Protein AF-T2JHR6-F1 (afdb_monomer_lite)

Organism: NCBI:txid1284629

Secondary structure (DSSP, 8-state):
--S-SSS---EEEEE-SSSTT-EEEEETTEEEEEE--TTS-S-----SPP-SSB--STT--PBP-S--------SSPPPHHHHHHHHHHSSPPPEEEEETT--EE--PPPP--SS-PPPEEEEEE--SSEEEE-TTSPBP-TT-EE-HHHHHT-EEEEPTT--EEEEEEEEEEE-SSS-EEEEEEEEEEEP--PPPP-SSPPPP----S---------PPPPP-

Radius of gyration: 29.97 Å; chains: 1; bounding box: 83×47×108 Å

InterPro domains:
  IPR013320 Concanavalin A-like lectin/glucanase domain superfamily [SSF49899] (3-97)

Sequence (224 aa):
MSIADGQWHQVTVTVDRDSHVGGKFYVDGVHAYTFNPTGRQGSLSNNKSLTLGRRSDNGSTGYFNGSLDEVMLFDRILLPHEVDDIYNFGTPNPTLILDEDTTIALGIAAPIDPEGDTLTITVDSLPDKGDIYLSDGSQVAPGQSLSVSQLTELEFIPYPNENGEGGSFKYTVTDQQGESDSQTINLYITPVNDAPILVNPIADQSASLDEFLPLPLKRIPLKI

pLDDT: mean 87.52, std 10.24, range [46.38, 97.69]

Structure (mmCIF, N/CA/C/O backbone):
data_AF-T2JHR6-F1
#
_entry.id   AF-T2JHR6-F1
#
loop_
_atom_site.group_PDB
_atom_site.id
_atom_site.type_symbol
_atom_site.label_atom_id
_atom_site.label_alt_id
_atom_site.label_comp_id
_atom_site.label_asym_id
_atom_site.label_entity_id
_atom_site.label_seq_id
_atom_site.pdbx_PDB_ins_code
_atom_site.Cartn_x
_atom_site.Cartn_y
_atom_site.Cartn_z
_atom_site.occupancy
_atom_site.B_iso_or_equiv
_atom_site.auth_seq_id
_atom_site.auth_comp_id
_atom_site.auth_asym_id
_atom_site.auth_atom_id
_atom_site.pdbx_PDB_model_num
ATOM 1 N N . MET A 1 1 ? 13.072 13.137 -19.037 1.00 69.06 1 MET A N 1
ATOM 2 C CA . MET A 1 1 ? 13.651 13.727 -17.815 1.00 69.06 1 MET A CA 1
ATOM 3 C C . MET A 1 1 ? 15.111 13.313 -17.744 1.00 69.06 1 MET A C 1
ATOM 5 O O . MET A 1 1 ? 15.401 12.188 -18.133 1.00 69.06 1 MET A O 1
ATOM 9 N N . SER A 1 2 ? 16.020 14.213 -17.369 1.00 85.94 2 SER A N 1
ATOM 10 C CA . SER A 1 2 ? 17.429 13.871 -17.128 1.00 85.94 2 SER A CA 1
ATOM 11 C C . SER A 1 2 ? 17.619 13.736 -15.624 1.00 85.94 2 SER A C 1
ATOM 13 O O . SER A 1 2 ? 17.154 14.613 -14.916 1.00 85.94 2 SER A O 1
ATOM 15 N N . ILE A 1 3 ? 18.285 12.673 -15.173 1.00 90.50 3 ILE A N 1
ATOM 16 C CA . ILE A 1 3 ? 18.660 12.464 -13.758 1.00 90.50 3 ILE A CA 1
ATOM 17 C C . ILE A 1 3 ? 20.135 12.809 -13.490 1.00 90.50 3 ILE A C 1
ATOM 19 O O . ILE A 1 3 ? 20.654 12.611 -12.400 1.00 90.50 3 ILE A O 1
ATOM 23 N N . ALA A 1 4 ? 20.855 13.250 -14.525 1.00 92.12 4 ALA A N 1
ATOM 24 C CA . ALA A 1 4 ? 22.265 13.625 -14.465 1.00 92.12 4 ALA A CA 1
ATOM 25 C C . ALA A 1 4 ? 22.409 15.152 -14.519 1.00 92.12 4 ALA A C 1
ATOM 27 O O . ALA A 1 4 ? 23.120 15.694 -15.365 1.00 92.12 4 ALA A O 1
ATOM 28 N N . ASP A 1 5 ? 21.663 15.849 -13.669 1.00 94.94 5 ASP A N 1
ATOM 29 C CA . ASP A 1 5 ? 21.621 17.313 -13.586 1.00 94.94 5 ASP A CA 1
ATOM 30 C C . ASP A 1 5 ? 22.339 17.869 -12.339 1.00 94.94 5 ASP A C 1
ATOM 32 O O . ASP A 1 5 ? 22.411 19.082 -12.140 1.00 94.94 5 ASP A O 1
ATOM 36 N N . GLY A 1 6 ? 22.929 16.982 -11.532 1.00 93.69 6 GLY A N 1
ATOM 37 C CA . GLY A 1 6 ? 23.652 17.328 -10.312 1.00 93.69 6 GLY A CA 1
ATOM 38 C C . GLY A 1 6 ? 22.770 17.437 -9.068 1.00 93.69 6 GLY A C 1
ATOM 39 O O . GLY A 1 6 ? 23.292 17.819 -8.022 1.00 93.69 6 GLY A O 1
ATOM 40 N N . GLN A 1 7 ? 21.474 17.120 -9.158 1.00 95.06 7 GLN A N 1
ATOM 41 C CA . GLN A 1 7 ? 20.594 16.956 -8.002 1.00 95.06 7 GLN A CA 1
ATOM 42 C C . GLN A 1 7 ? 20.507 15.486 -7.567 1.00 95.06 7 GLN A C 1
ATOM 44 O O . GLN A 1 7 ? 20.873 14.569 -8.306 1.00 95.06 7 GLN A O 1
ATOM 49 N N . TRP A 1 8 ? 20.053 15.267 -6.332 1.00 94.69 8 TRP A N 1
ATOM 50 C CA . TRP A 1 8 ? 19.691 13.933 -5.860 1.00 94.69 8 TRP A CA 1
ATOM 51 C C . TRP A 1 8 ? 18.364 13.509 -6.483 1.00 94.69 8 TRP A C 1
ATOM 53 O O . TRP A 1 8 ? 17.420 14.293 -6.508 1.00 94.69 8 TRP A O 1
ATOM 63 N N . HIS A 1 9 ? 18.306 12.257 -6.927 1.00 95.19 9 HIS A N 1
ATOM 64 C CA . HIS A 1 9 ? 17.091 11.627 -7.425 1.00 95.19 9 HIS A CA 1
ATOM 65 C C . HIS A 1 9 ? 16.916 10.257 -6.787 1.00 95.19 9 HIS A C 1
ATOM 67 O O . HIS A 1 9 ? 17.892 9.516 -6.629 1.00 95.19 9 HIS A O 1
ATOM 73 N N . GLN A 1 10 ? 15.670 9.896 -6.499 1.00 95.69 10 GLN A N 1
ATOM 74 C CA . GLN A 1 10 ? 15.316 8.517 -6.181 1.00 95.69 10 GLN A CA 1
ATOM 75 C C . GLN A 1 10 ? 14.984 7.790 -7.480 1.00 95.69 10 GLN A C 1
ATOM 77 O O . GLN A 1 10 ? 14.255 8.308 -8.326 1.00 95.69 10 GLN A O 1
ATOM 82 N N . VAL A 1 11 ? 15.537 6.591 -7.659 1.00 95.94 11 VAL A N 1
ATOM 83 C CA . VAL A 1 11 ? 15.243 5.748 -8.819 1.00 95.94 11 VAL A CA 1
ATOM 84 C C . VAL A 1 11 ? 14.821 4.378 -8.333 1.00 95.94 11 VAL A C 1
ATOM 86 O O . VAL A 1 11 ? 15.613 3.662 -7.721 1.00 95.94 11 VAL A O 1
ATOM 89 N N . THR A 1 12 ? 13.599 3.989 -8.682 1.00 96.75 12 THR A N 1
ATOM 90 C CA . THR A 1 12 ? 13.068 2.659 -8.378 1.00 96.75 12 THR A CA 1
ATOM 91 C C . THR A 1 12 ? 12.774 1.897 -9.660 1.00 96.75 12 THR A C 1
ATOM 93 O O . THR A 1 12 ? 12.244 2.448 -10.627 1.00 96.75 12 THR A O 1
ATOM 96 N N . VAL A 1 13 ? 13.116 0.608 -9.675 1.00 96.75 13 VAL A N 1
ATOM 97 C CA . VAL A 1 13 ? 12.802 -0.301 -10.781 1.00 96.75 13 VAL A CA 1
ATOM 98 C C . VAL A 1 13 ? 12.061 -1.507 -10.234 1.00 96.75 13 VAL A C 1
ATOM 100 O O . VAL A 1 13 ? 12.591 -2.222 -9.387 1.00 96.75 13 VAL A O 1
ATOM 103 N N . THR A 1 14 ? 10.861 -1.759 -10.749 1.00 95.75 14 THR A N 1
ATOM 104 C CA . THR A 1 14 ? 10.091 -2.965 -10.429 1.00 95.75 14 THR A CA 1
ATOM 105 C C . THR A 1 14 ? 10.027 -3.880 -11.644 1.00 95.75 14 THR A C 1
ATOM 107 O O . THR A 1 14 ? 10.040 -3.419 -12.790 1.00 95.75 14 THR A O 1
ATOM 110 N N . VAL A 1 15 ? 10.049 -5.194 -11.402 1.00 94.38 15 VAL A N 1
ATOM 111 C CA . VAL A 1 15 ? 10.094 -6.199 -12.469 1.00 94.38 15 VAL A CA 1
ATOM 112 C C . VAL A 1 15 ? 9.197 -7.387 -12.130 1.00 94.38 15 VAL A C 1
ATOM 114 O O . VAL A 1 15 ? 9.572 -8.256 -11.349 1.00 94.38 15 VAL A O 1
ATOM 117 N N . ASP A 1 16 ? 8.056 -7.458 -12.805 1.00 92.44 16 ASP A N 1
ATOM 118 C CA . ASP A 1 16 ? 7.230 -8.656 -12.958 1.00 92.44 16 ASP A CA 1
ATOM 119 C C . ASP A 1 16 ? 7.562 -9.333 -14.297 1.00 92.44 16 ASP A C 1
ATOM 121 O O . ASP A 1 16 ? 7.362 -8.748 -15.359 1.00 92.44 16 ASP A O 1
ATOM 125 N N . ARG A 1 17 ? 8.092 -10.560 -14.273 1.00 91.62 17 ARG A N 1
ATOM 126 C CA . ARG A 1 17 ? 8.553 -11.255 -15.492 1.00 91.62 17 ARG A CA 1
ATOM 127 C C . ARG A 1 17 ? 7.491 -12.112 -16.169 1.00 91.62 17 ARG A C 1
ATOM 129 O O . ARG A 1 17 ? 7.763 -12.622 -17.258 1.00 91.62 17 ARG A O 1
ATOM 136 N N . ASP A 1 18 ? 6.309 -12.205 -15.574 1.00 90.25 18 ASP A N 1
ATOM 137 C CA . ASP A 1 18 ? 5.161 -12.910 -16.141 1.00 90.25 18 ASP A CA 1
ATOM 138 C C . ASP A 1 18 ? 4.252 -11.953 -16.937 1.00 90.25 18 ASP A C 1
ATOM 140 O O . ASP A 1 18 ? 3.432 -12.384 -17.751 1.00 90.25 18 ASP A O 1
ATOM 144 N N . SER A 1 19 ? 4.469 -10.639 -16.799 1.00 91.88 19 SER A N 1
ATOM 145 C CA . SER A 1 19 ? 3.717 -9.587 -17.484 1.00 91.88 19 SER A CA 1
ATOM 146 C C . SER A 1 19 ? 4.525 -8.861 -18.566 1.00 91.88 19 SER A C 1
ATOM 148 O O . SER A 1 19 ? 5.641 -8.392 -18.343 1.00 91.88 19 SER A O 1
ATOM 150 N N . HIS A 1 20 ? 3.917 -8.656 -19.742 1.00 95.44 20 HIS A N 1
ATOM 151 C CA . HIS A 1 20 ? 4.506 -7.883 -20.853 1.00 95.44 20 HIS A CA 1
ATOM 152 C C . HIS A 1 20 ? 4.676 -6.387 -20.544 1.00 95.44 20 HIS A C 1
ATOM 154 O O . HIS A 1 20 ? 5.371 -5.681 -21.273 1.00 95.44 20 HIS A O 1
ATOM 160 N N . VAL A 1 21 ? 4.045 -5.909 -19.472 1.00 94.56 21 VAL A N 1
ATOM 161 C CA . VAL A 1 21 ? 4.143 -4.536 -18.952 1.00 94.56 21 VAL A CA 1
ATOM 162 C C . VAL A 1 21 ? 4.710 -4.518 -17.528 1.00 94.56 21 VAL A C 1
ATOM 164 O O . VAL A 1 21 ? 4.540 -3.548 -16.792 1.00 94.56 21 VAL A O 1
ATOM 167 N N . GLY A 1 22 ? 5.356 -5.611 -17.121 1.00 92.94 22 GLY A N 1
ATOM 168 C CA . GLY A 1 22 ? 5.800 -5.821 -15.750 1.00 92.94 22 GLY A CA 1
ATOM 169 C C . GLY A 1 22 ? 7.081 -5.087 -15.361 1.00 92.94 22 GLY A C 1
ATOM 170 O O . GLY A 1 22 ? 7.420 -5.048 -14.184 1.00 92.94 22 GLY A O 1
ATOM 171 N N . GLY A 1 23 ? 7.806 -4.502 -16.315 1.00 96.00 23 GLY A N 1
ATOM 172 C CA . GLY A 1 23 ? 8.980 -3.684 -16.033 1.00 96.00 23 GLY A CA 1
ATOM 173 C C . GLY A 1 23 ? 8.594 -2.218 -15.884 1.00 96.00 23 GLY A C 1
ATOM 174 O O . GLY A 1 23 ? 8.084 -1.640 -16.841 1.00 96.00 23 GLY A O 1
ATOM 175 N N . LYS A 1 24 ? 8.862 -1.592 -14.736 1.00 97.12 24 LYS A N 1
ATOM 176 C CA . LYS A 1 24 ? 8.550 -0.172 -14.502 1.00 97.12 24 LYS A CA 1
ATOM 177 C C . LYS A 1 24 ? 9.742 0.580 -13.924 1.00 97.12 24 LYS A C 1
ATOM 179 O O . LYS A 1 24 ? 10.431 0.067 -13.049 1.00 97.12 24 LYS A O 1
ATOM 184 N N . PHE A 1 25 ? 9.962 1.797 -14.413 1.00 96.88 25 PHE A N 1
ATOM 185 C CA . PHE A 1 25 ? 10.904 2.769 -13.864 1.00 96.88 25 PHE A CA 1
ATOM 186 C C . PHE A 1 25 ? 10.141 3.905 -13.206 1.00 96.88 25 PHE A C 1
ATOM 188 O O . PHE A 1 25 ? 9.239 4.479 -13.819 1.00 96.88 25 PHE A O 1
ATOM 195 N N . TYR A 1 26 ? 10.577 4.275 -12.015 1.00 97.19 26 TYR A N 1
ATOM 196 C CA . TYR A 1 26 ? 10.100 5.434 -11.287 1.00 97.19 26 TYR A CA 1
ATOM 197 C C . TYR A 1 26 ? 11.276 6.371 -11.024 1.00 97.19 26 TYR A C 1
ATOM 199 O O . TYR A 1 26 ? 12.390 5.907 -10.769 1.00 97.19 26 TYR A O 1
ATOM 207 N N . VAL A 1 27 ? 11.026 7.672 -11.126 1.00 96.75 27 VAL A N 1
ATOM 208 C CA . VAL A 1 27 ? 11.980 8.732 -10.791 1.00 96.75 27 VAL A CA 1
ATOM 209 C C . VAL A 1 27 ? 11.268 9.684 -9.848 1.00 96.75 27 VAL A C 1
ATOM 211 O O . VAL A 1 27 ? 10.191 10.168 -10.190 1.00 96.75 27 VAL A O 1
ATOM 214 N N . ASP A 1 28 ? 11.858 9.917 -8.679 1.00 95.69 28 ASP A N 1
ATOM 215 C CA . ASP A 1 28 ? 11.315 10.795 -7.637 1.00 95.69 28 ASP A CA 1
ATOM 216 C C . ASP A 1 28 ? 9.864 10.430 -7.272 1.00 95.69 28 ASP A C 1
ATOM 218 O O . ASP A 1 28 ? 8.961 11.259 -7.327 1.00 95.69 28 ASP A O 1
ATOM 222 N N . GLY A 1 29 ? 9.620 9.136 -7.023 1.00 92.75 29 GLY A N 1
ATOM 223 C CA . GLY A 1 29 ? 8.287 8.590 -6.719 1.00 92.75 29 GLY A CA 1
ATOM 224 C C . GLY A 1 29 ? 7.366 8.410 -7.937 1.00 92.75 29 GLY A C 1
ATOM 225 O O . GLY A 1 29 ? 6.428 7.616 -7.906 1.00 92.75 29 GLY A O 1
ATOM 226 N N . VAL A 1 30 ? 7.645 9.068 -9.067 1.00 93.50 30 VAL A N 1
ATOM 227 C CA . VAL A 1 30 ? 6.731 9.118 -10.220 1.00 93.50 30 VAL A CA 1
ATOM 228 C C . VAL A 1 30 ? 7.063 8.058 -11.267 1.00 93.50 30 VAL A C 1
ATOM 230 O O . VAL A 1 30 ? 8.206 7.930 -11.706 1.00 93.50 30 VAL A O 1
ATOM 233 N N . HIS A 1 31 ? 6.049 7.333 -11.754 1.00 95.56 31 HIS A N 1
ATOM 234 C CA . HIS A 1 31 ? 6.205 6.381 -12.860 1.00 95.56 31 HIS A CA 1
ATOM 235 C C . HIS A 1 31 ? 6.657 7.099 -14.143 1.00 95.56 31 HIS A C 1
ATOM 237 O O . HIS A 1 31 ? 5.909 7.865 -14.750 1.00 95.56 31 HIS A O 1
ATOM 243 N N . ALA A 1 32 ? 7.880 6.807 -14.582 1.00 96.00 32 ALA A N 1
ATOM 244 C CA . ALA A 1 32 ? 8.515 7.436 -15.732 1.00 96.00 32 ALA A CA 1
ATOM 245 C C . ALA A 1 32 ? 8.425 6.593 -17.014 1.00 96.00 32 ALA A C 1
ATOM 247 O O . ALA A 1 32 ? 8.336 7.150 -18.110 1.00 96.00 32 ALA A O 1
ATOM 248 N N . TYR A 1 33 ? 8.500 5.260 -16.908 1.00 96.44 33 TYR A N 1
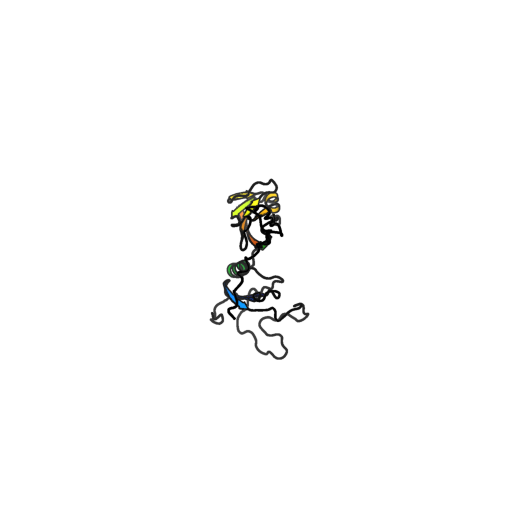ATOM 249 C CA . TYR A 1 33 ? 8.558 4.386 -18.084 1.00 96.44 33 TYR A CA 1
ATOM 250 C C . TYR A 1 33 ? 8.166 2.930 -17.798 1.00 96.44 33 TYR A C 1
ATOM 252 O O . TYR A 1 33 ? 8.515 2.385 -16.754 1.00 96.44 33 TYR A O 1
ATOM 260 N N . THR A 1 34 ? 7.533 2.273 -18.777 1.00 97.19 34 THR A N 1
ATOM 261 C CA . THR A 1 34 ? 7.206 0.836 -18.763 1.00 97.19 34 THR A CA 1
ATOM 262 C C . THR A 1 34 ? 7.977 0.090 -19.855 1.00 97.19 34 THR A C 1
ATOM 264 O O . THR A 1 34 ? 8.089 0.569 -20.983 1.00 97.19 34 THR A O 1
ATOM 267 N N . PHE A 1 35 ? 8.475 -1.107 -19.552 1.00 96.25 35 PHE A N 1
ATOM 268 C CA . PHE A 1 35 ? 9.140 -1.999 -20.501 1.00 96.25 35 PHE A CA 1
ATOM 269 C C . PHE A 1 35 ? 8.653 -3.444 -20.366 1.00 96.25 35 PHE A C 1
ATOM 271 O O . PHE A 1 35 ? 8.055 -3.820 -19.362 1.00 96.25 35 PHE A O 1
ATOM 278 N N . ASN A 1 36 ? 8.942 -4.256 -21.387 1.00 96.19 36 ASN A N 1
ATOM 279 C CA . ASN A 1 36 ? 8.620 -5.678 -21.403 1.00 96.19 36 ASN A CA 1
ATOM 280 C C . ASN A 1 36 ? 9.808 -6.526 -20.894 1.00 96.19 36 ASN A C 1
ATOM 282 O O . ASN A 1 36 ? 10.817 -6.632 -21.601 1.00 96.19 36 ASN A O 1
ATOM 286 N N . PRO A 1 37 ? 9.710 -7.155 -19.708 1.00 94.38 37 PRO A N 1
ATOM 287 C CA . PRO A 1 37 ? 10.756 -8.013 -19.160 1.00 94.38 37 PRO A CA 1
ATOM 288 C C . PRO A 1 37 ? 10.609 -9.504 -19.521 1.00 94.38 37 PRO A C 1
ATOM 290 O O . PRO A 1 37 ? 11.516 -10.281 -19.211 1.00 94.38 37 PRO A O 1
ATOM 293 N N . THR A 1 38 ? 9.524 -9.931 -20.186 1.00 94.00 38 THR A N 1
ATOM 294 C CA . THR A 1 38 ? 9.197 -11.362 -20.386 1.00 94.00 38 THR A CA 1
ATOM 295 C C . THR A 1 38 ? 10.217 -12.114 -21.243 1.00 94.00 38 THR A C 1
ATOM 297 O O . THR A 1 38 ? 10.306 -13.337 -21.179 1.00 94.00 38 THR A O 1
ATOM 300 N N . GLY A 1 39 ? 11.068 -11.402 -21.991 1.00 91.38 39 GLY A N 1
ATOM 301 C CA . GLY A 1 39 ? 12.178 -11.993 -22.745 1.00 91.38 39 GLY A CA 1
ATOM 302 C C . GLY A 1 39 ? 13.292 -12.612 -21.884 1.00 91.38 39 GLY A C 1
ATOM 303 O O . GLY A 1 39 ? 14.220 -13.201 -22.436 1.00 91.38 39 GLY A O 1
ATOM 304 N N . ARG A 1 40 ? 13.250 -12.474 -20.549 1.00 82.12 40 ARG A N 1
ATOM 305 C CA . ARG A 1 40 ? 14.256 -13.015 -19.616 1.00 82.12 40 ARG A CA 1
ATOM 306 C C . ARG A 1 40 ? 13.613 -13.809 -18.473 1.00 82.12 40 ARG A C 1
ATOM 308 O O . ARG A 1 40 ? 13.447 -13.293 -17.374 1.00 82.12 40 ARG A O 1
ATOM 315 N N . GLN A 1 41 ? 13.310 -15.081 -18.699 1.00 77.88 41 GLN A N 1
ATOM 316 C CA . GLN A 1 41 ? 12.681 -15.964 -17.702 1.00 77.88 41 GLN A CA 1
ATOM 317 C C . GLN A 1 41 ? 13.709 -16.745 -16.849 1.00 77.88 41 GLN A C 1
ATOM 319 O O . GLN A 1 41 ? 14.897 -16.767 -17.167 1.00 77.88 41 GLN A O 1
ATOM 324 N N . GLY A 1 42 ? 13.266 -17.390 -15.760 1.00 81.00 42 GLY A N 1
ATOM 325 C CA . GLY A 1 42 ? 14.093 -18.268 -14.900 1.00 81.00 42 GLY A CA 1
ATOM 326 C C . GLY A 1 42 ? 14.560 -17.630 -13.584 1.00 81.00 42 GLY A C 1
ATOM 327 O O . GLY A 1 42 ? 14.306 -16.461 -13.349 1.00 81.00 42 GLY A O 1
ATOM 328 N N . SER A 1 43 ? 15.225 -18.357 -12.683 1.00 82.06 43 SER A N 1
ATOM 329 C CA . SER A 1 43 ? 15.632 -17.797 -11.376 1.00 82.06 43 SER A CA 1
ATOM 330 C C . SER A 1 43 ? 16.691 -16.686 -11.501 1.00 82.06 43 SER A C 1
ATOM 332 O O . SER A 1 43 ? 17.587 -16.771 -12.338 1.00 82.06 43 SER A O 1
ATOM 334 N N . LEU A 1 44 ? 16.601 -15.653 -10.654 1.00 81.19 44 LEU A N 1
ATOM 335 C CA . LEU A 1 44 ? 17.634 -14.611 -10.514 1.00 81.19 44 LEU A CA 1
ATOM 336 C C . LEU A 1 44 ? 18.736 -15.003 -9.513 1.00 81.19 44 LEU A C 1
ATOM 338 O O . LEU A 1 44 ? 19.748 -14.305 -9.394 1.00 81.19 44 LEU A O 1
ATOM 342 N N . SER A 1 45 ? 18.563 -16.126 -8.807 1.00 86.69 45 SER A N 1
ATOM 343 C CA . SER A 1 45 ? 19.536 -16.631 -7.844 1.00 86.69 45 SER A CA 1
ATOM 344 C C . SER A 1 45 ? 20.870 -16.912 -8.523 1.00 86.69 45 SER A C 1
ATOM 346 O O . SER A 1 45 ? 20.969 -17.670 -9.487 1.00 86.69 45 SER A O 1
ATOM 348 N N . ASN A 1 46 ? 21.921 -16.310 -7.988 1.00 85.94 46 ASN A N 1
ATOM 349 C CA . ASN A 1 46 ? 23.288 -16.541 -8.411 1.00 85.94 46 ASN A CA 1
ATOM 350 C C . ASN A 1 46 ? 24.215 -16.345 -7.207 1.00 85.94 46 ASN A C 1
ATOM 352 O O . ASN A 1 46 ? 23.843 -15.724 -6.218 1.00 85.94 46 ASN A O 1
ATOM 356 N N . ASN A 1 47 ? 25.422 -16.894 -7.286 1.00 89.00 47 ASN A N 1
ATOM 357 C CA . ASN A 1 47 ? 26.415 -16.825 -6.213 1.00 89.00 47 ASN A CA 1
ATOM 358 C C . ASN A 1 47 ? 27.478 -15.739 -6.449 1.00 89.00 47 ASN A C 1
ATOM 360 O O . ASN A 1 47 ? 28.571 -15.815 -5.885 1.00 89.00 47 ASN A O 1
ATOM 364 N N . LYS A 1 48 ? 27.216 -14.770 -7.335 1.00 86.94 48 LYS A N 1
ATOM 365 C CA . LYS A 1 48 ? 28.145 -13.667 -7.593 1.00 86.94 48 LYS A CA 1
ATOM 366 C C . LYS A 1 48 ? 27.977 -12.593 -6.526 1.00 86.94 48 LYS A C 1
ATOM 368 O O . LYS A 1 48 ? 26.887 -12.378 -6.010 1.00 86.94 48 LYS A O 1
ATOM 373 N N . SER A 1 49 ? 29.067 -11.896 -6.217 1.00 87.12 49 SER A N 1
ATOM 374 C CA . SER A 1 49 ? 29.015 -10.730 -5.337 1.00 87.12 49 SER A CA 1
ATOM 375 C C . SER A 1 49 ? 28.167 -9.623 -5.964 1.00 87.12 49 SER A C 1
ATOM 377 O O . SER A 1 49 ? 28.336 -9.307 -7.146 1.00 87.12 49 SER A O 1
ATOM 379 N N . LEU A 1 50 ? 27.308 -9.000 -5.158 1.00 86.31 50 LEU A N 1
ATOM 380 C CA . LEU A 1 50 ? 26.646 -7.753 -5.524 1.00 86.31 50 LEU A CA 1
ATOM 381 C C . LEU A 1 50 ? 27.698 -6.642 -5.622 1.00 86.31 50 LEU A C 1
ATOM 383 O O . LEU A 1 50 ? 28.503 -6.452 -4.711 1.00 86.31 50 LEU A O 1
ATOM 387 N N . THR A 1 51 ? 27.705 -5.915 -6.735 1.00 88.31 51 THR A N 1
ATOM 388 C CA . THR A 1 51 ? 28.585 -4.762 -6.939 1.00 88.31 51 THR A CA 1
ATOM 389 C C . THR A 1 51 ? 27.744 -3.528 -7.207 1.00 88.31 51 THR A C 1
ATOM 391 O O . THR A 1 51 ? 26.980 -3.512 -8.169 1.00 88.31 51 THR A O 1
ATOM 394 N N . LEU A 1 52 ? 27.923 -2.492 -6.390 1.00 90.00 52 LEU A N 1
ATOM 395 C CA . LEU A 1 52 ? 27.309 -1.181 -6.584 1.00 90.00 52 LEU A CA 1
ATOM 396 C C . LEU A 1 52 ? 28.307 -0.238 -7.259 1.00 90.00 52 LEU A C 1
ATOM 398 O O . LEU A 1 52 ? 29.517 -0.359 -7.069 1.00 90.00 52 LEU A O 1
ATOM 402 N N . GLY A 1 53 ? 27.806 0.671 -8.094 1.00 89.19 53 GLY A N 1
ATOM 403 C CA . GLY A 1 53 ? 28.637 1.672 -8.766 1.00 89.19 53 GLY A CA 1
ATOM 404 C C . GLY A 1 53 ? 29.619 1.121 -9.810 1.00 89.19 53 GLY A C 1
ATOM 405 O O . GLY A 1 53 ? 30.509 1.841 -10.253 1.00 89.19 53 GLY A O 1
ATOM 406 N N . ARG A 1 54 ? 29.487 -0.142 -10.226 1.00 86.69 54 ARG A N 1
ATOM 407 C CA . ARG A 1 54 ? 30.213 -0.710 -11.371 1.00 86.69 54 ARG A CA 1
ATOM 408 C C . ARG A 1 54 ? 29.448 -1.879 -11.975 1.00 86.69 54 ARG A C 1
ATOM 410 O O . ARG A 1 54 ? 28.681 -2.554 -11.290 1.00 86.69 54 ARG A O 1
ATOM 417 N N . ARG A 1 55 ? 29.724 -2.170 -13.243 1.00 82.06 55 ARG A N 1
ATOM 418 C CA . ARG A 1 55 ? 29.231 -3.379 -13.909 1.00 82.06 55 ARG A CA 1
ATOM 419 C C . ARG A 1 55 ? 30.133 -4.575 -13.570 1.00 82.06 55 ARG A C 1
ATOM 421 O O . ARG A 1 55 ? 31.343 -4.418 -13.440 1.00 82.06 55 ARG A O 1
ATOM 428 N N . SER A 1 56 ? 29.535 -5.753 -13.392 1.00 77.50 56 SER A N 1
ATOM 429 C CA . SER A 1 56 ? 30.213 -6.967 -12.893 1.00 77.50 56 SER A CA 1
ATOM 430 C C . SER A 1 56 ? 30.780 -7.872 -14.005 1.00 77.50 56 SER A C 1
ATOM 432 O O . SER A 1 56 ? 31.296 -8.954 -13.733 1.00 77.50 56 SER A O 1
ATOM 434 N N . ASP A 1 57 ? 30.672 -7.481 -15.279 1.00 76.50 57 ASP A N 1
ATOM 435 C CA . ASP A 1 57 ? 31.212 -8.259 -16.394 1.00 76.50 57 ASP A CA 1
ATOM 436 C C . ASP A 1 57 ? 32.717 -8.037 -16.594 1.00 76.50 57 ASP A C 1
ATOM 438 O O . ASP A 1 57 ? 33.242 -6.941 -16.409 1.00 76.50 57 ASP A O 1
ATOM 442 N N . ASN A 1 58 ? 33.403 -9.103 -17.025 1.00 65.06 58 ASN A N 1
ATOM 443 C CA . ASN A 1 58 ? 34.868 -9.238 -17.107 1.00 65.06 58 ASN A CA 1
ATOM 444 C C . ASN A 1 58 ? 35.592 -8.270 -18.079 1.00 65.06 58 ASN A C 1
ATOM 446 O O . ASN A 1 58 ? 36.743 -8.511 -18.432 1.00 65.06 58 ASN A O 1
ATOM 450 N N . GLY A 1 59 ? 34.957 -7.184 -18.520 1.00 67.94 59 GLY A N 1
ATOM 451 C CA . GLY A 1 59 ? 35.550 -6.174 -19.400 1.00 67.94 59 GLY A CA 1
ATOM 452 C C . GLY A 1 59 ? 35.132 -4.732 -19.106 1.00 67.94 59 GLY A C 1
ATOM 453 O O . GLY A 1 59 ? 35.588 -3.831 -19.807 1.00 67.94 59 GLY A O 1
ATOM 454 N N . SER A 1 60 ? 34.286 -4.482 -18.100 1.00 70.19 60 SER A N 1
ATOM 455 C CA . SER A 1 60 ? 33.838 -3.122 -17.788 1.00 70.19 60 SER A CA 1
ATOM 456 C C . SER A 1 60 ? 34.803 -2.423 -16.831 1.00 70.19 60 SER A C 1
ATOM 458 O O . SER A 1 60 ? 34.928 -2.798 -15.668 1.00 70.19 60 SER A O 1
ATOM 460 N N . THR A 1 61 ? 35.464 -1.370 -17.311 1.00 71.62 61 THR A N 1
ATOM 461 C CA . THR A 1 61 ? 36.342 -0.496 -16.506 1.00 71.62 61 THR A CA 1
ATOM 462 C C . THR A 1 61 ? 35.632 0.753 -15.979 1.00 71.62 61 THR A C 1
ATOM 464 O O . THR A 1 61 ? 36.213 1.507 -15.201 1.00 71.62 61 THR A O 1
ATOM 467 N N . GLY A 1 62 ? 34.388 0.990 -16.405 1.00 79.69 62 GLY A N 1
ATOM 468 C CA . GLY A 1 62 ? 33.608 2.157 -16.009 1.00 79.69 62 GLY A CA 1
ATOM 469 C C . GLY A 1 62 ? 33.051 2.027 -14.594 1.00 79.69 62 GLY A C 1
ATOM 470 O O . GLY A 1 62 ? 32.361 1.053 -14.282 1.00 79.69 62 GLY A O 1
ATOM 471 N N . TYR A 1 63 ? 33.322 3.039 -13.773 1.00 87.62 63 TYR A N 1
ATOM 472 C CA . TYR A 1 63 ? 32.651 3.259 -12.496 1.00 87.62 63 TYR A CA 1
ATOM 473 C C . TYR A 1 63 ? 31.496 4.240 -12.686 1.00 87.62 63 TYR A C 1
ATOM 475 O O . TYR A 1 63 ? 31.543 5.116 -13.553 1.00 87.62 63 TYR A O 1
ATOM 483 N N . PHE A 1 64 ? 30.461 4.090 -11.868 1.00 90.12 64 PHE A N 1
ATOM 484 C CA . PHE A 1 64 ? 29.418 5.089 -11.726 1.00 90.12 64 PHE A CA 1
ATOM 485 C C . PHE A 1 64 ? 30.050 6.387 -11.229 1.00 90.12 64 PHE A C 1
ATOM 487 O O . PHE A 1 64 ? 30.768 6.397 -10.230 1.00 90.12 64 PHE A O 1
ATOM 494 N N . ASN A 1 65 ? 29.804 7.467 -11.962 1.00 90.31 65 ASN A N 1
ATOM 495 C CA . ASN A 1 65 ? 30.299 8.789 -11.625 1.00 90.31 65 ASN A CA 1
ATOM 496 C C . ASN A 1 65 ? 29.168 9.593 -10.980 1.00 90.31 65 ASN A C 1
ATOM 498 O O . ASN A 1 65 ? 28.436 10.298 -11.672 1.00 90.31 65 ASN A O 1
ATOM 502 N N . GLY A 1 66 ? 29.007 9.425 -9.670 1.00 91.44 66 GLY A N 1
ATOM 503 C CA . GLY A 1 66 ? 27.973 10.065 -8.865 1.00 91.44 66 GLY A CA 1
ATOM 504 C C . GLY A 1 66 ? 27.985 9.538 -7.431 1.00 91.44 66 GLY A C 1
ATOM 505 O O . GLY A 1 66 ? 28.809 8.689 -7.082 1.00 91.44 66 GLY A O 1
ATOM 506 N N . SER A 1 67 ? 27.058 10.033 -6.618 1.00 93.81 67 SER A N 1
ATOM 507 C CA . SER A 1 67 ? 26.832 9.557 -5.251 1.00 93.81 67 SER A CA 1
ATOM 5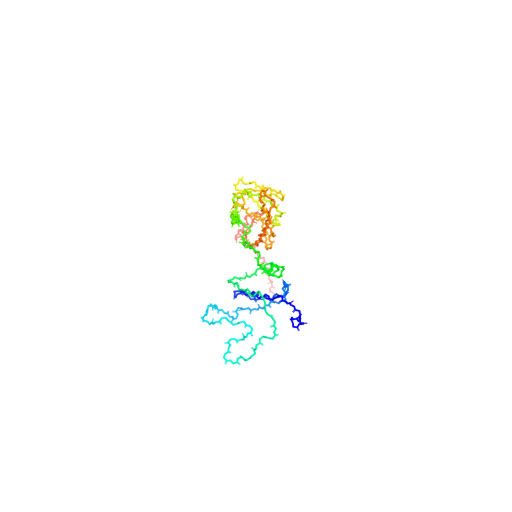08 C C . SER A 1 67 ? 25.666 8.568 -5.222 1.00 93.81 67 SER A C 1
ATOM 510 O O . SER A 1 67 ? 24.744 8.675 -6.028 1.00 93.81 67 SER A O 1
ATOM 512 N N . LEU A 1 68 ? 25.720 7.597 -4.314 1.00 93.31 68 LEU A N 1
ATOM 513 C CA . LEU A 1 68 ? 24.636 6.656 -4.031 1.00 93.31 68 LEU A CA 1
ATOM 514 C C . LEU A 1 68 ? 24.373 6.688 -2.531 1.00 93.31 68 LEU A C 1
ATOM 516 O O . LEU A 1 68 ? 25.331 6.738 -1.759 1.00 93.31 68 LEU A O 1
ATOM 520 N N . ASP A 1 69 ? 23.106 6.624 -2.151 1.00 93.50 69 ASP A N 1
ATOM 521 C CA . ASP A 1 69 ? 22.671 6.483 -0.766 1.00 93.50 69 ASP A CA 1
ATOM 522 C C . ASP A 1 69 ? 21.392 5.632 -0.712 1.00 93.50 69 ASP A C 1
ATOM 524 O O . ASP A 1 69 ? 20.749 5.444 -1.748 1.00 93.50 69 ASP A O 1
ATOM 528 N N . GLU A 1 70 ? 21.076 5.083 0.463 1.00 92.69 70 GLU A N 1
ATOM 529 C CA . GLU A 1 70 ? 19.849 4.321 0.764 1.00 92.69 70 GLU A CA 1
ATOM 530 C C . GLU A 1 70 ? 19.485 3.238 -0.271 1.00 92.69 70 GLU A C 1
ATOM 532 O O . GLU A 1 70 ? 18.383 3.163 -0.820 1.00 92.69 70 GLU A O 1
ATOM 537 N N . VAL A 1 71 ? 20.447 2.358 -0.567 1.00 92.38 71 VAL A N 1
ATOM 538 C CA . VAL A 1 71 ? 20.252 1.273 -1.538 1.00 92.38 71 VAL A CA 1
ATOM 539 C C . VAL A 1 71 ? 19.423 0.141 -0.932 1.00 92.38 71 VAL A C 1
ATOM 541 O O . VAL A 1 71 ? 19.906 -0.612 -0.086 1.00 92.38 71 VAL A O 1
ATOM 544 N N . MET A 1 72 ? 18.207 -0.037 -1.449 1.00 92.44 72 MET A N 1
ATOM 545 C CA . MET A 1 72 ? 17.268 -1.086 -1.039 1.00 92.44 72 MET A CA 1
ATOM 546 C C . MET A 1 72 ? 17.061 -2.134 -2.139 1.00 92.44 72 MET A C 1
ATOM 548 O O . MET A 1 72 ? 17.044 -1.818 -3.330 1.00 92.44 72 MET A O 1
ATOM 552 N N . LEU A 1 73 ? 16.883 -3.396 -1.739 1.00 91.06 73 LEU A N 1
ATOM 553 C CA . LEU A 1 73 ? 16.508 -4.505 -2.618 1.00 91.06 73 LEU A CA 1
ATOM 554 C C . LEU A 1 73 ? 15.314 -5.250 -2.017 1.00 91.06 73 LEU A C 1
ATOM 556 O O . LEU A 1 73 ? 15.322 -5.579 -0.833 1.00 91.06 73 LEU A O 1
ATOM 560 N N . PHE A 1 74 ? 14.343 -5.576 -2.865 1.00 90.75 74 PHE A N 1
ATOM 561 C CA . PHE A 1 74 ? 13.135 -6.307 -2.496 1.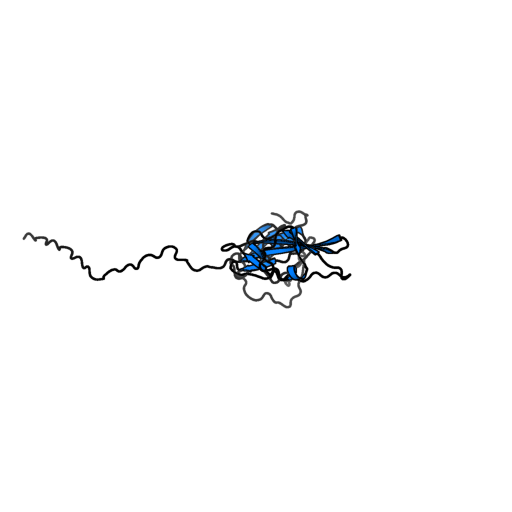00 90.75 74 PHE A CA 1
ATOM 562 C C . PHE A 1 74 ? 13.032 -7.590 -3.322 1.00 90.75 74 PHE A C 1
ATOM 564 O O . PHE A 1 74 ? 13.413 -7.621 -4.493 1.00 90.75 74 PHE A O 1
ATOM 571 N N . ASP A 1 75 ? 12.515 -8.653 -2.713 1.00 89.31 75 ASP A N 1
ATOM 572 C CA . ASP A 1 75 ? 12.231 -9.939 -3.360 1.00 89.31 75 ASP A CA 1
ATOM 573 C C . ASP A 1 75 ? 10.801 -10.020 -3.926 1.00 89.31 75 ASP A C 1
ATOM 575 O O . ASP A 1 75 ? 10.366 -11.071 -4.398 1.00 89.31 75 ASP A O 1
ATOM 579 N N . ARG A 1 76 ? 10.096 -8.887 -3.936 1.00 88.62 76 ARG A N 1
ATOM 580 C CA . ARG A 1 76 ? 8.746 -8.711 -4.470 1.00 88.62 76 ARG A CA 1
ATOM 581 C C . ARG A 1 76 ? 8.651 -7.464 -5.342 1.00 88.62 76 ARG A C 1
ATOM 583 O O . ARG A 1 76 ? 9.517 -6.591 -5.321 1.00 88.62 76 ARG A O 1
ATOM 590 N N . ILE A 1 77 ? 7.563 -7.380 -6.096 1.00 88.88 77 ILE A N 1
ATOM 591 C CA . ILE A 1 77 ? 7.200 -6.179 -6.847 1.00 88.88 77 ILE A CA 1
ATOM 592 C C . ILE A 1 77 ? 6.710 -5.133 -5.839 1.00 88.88 77 ILE A C 1
ATOM 594 O O . ILE A 1 77 ? 5.826 -5.426 -5.034 1.00 88.88 77 ILE A O 1
ATOM 598 N N . LEU A 1 78 ? 7.294 -3.935 -5.878 1.00 90.69 78 LEU A N 1
ATOM 599 C CA . LEU A 1 78 ? 6.768 -2.791 -5.136 1.00 90.69 78 LEU A CA 1
ATOM 600 C C . LEU A 1 78 ? 5.537 -2.229 -5.844 1.00 90.69 78 LEU A C 1
ATOM 602 O O . LEU A 1 78 ? 5.512 -2.110 -7.077 1.00 90.69 78 LEU A O 1
ATOM 606 N N . LEU A 1 79 ? 4.537 -1.860 -5.057 1.00 87.56 79 LEU A N 1
ATOM 607 C CA . LEU A 1 79 ? 3.357 -1.147 -5.524 1.00 87.56 79 LEU A CA 1
ATOM 608 C C . LEU A 1 79 ? 3.684 0.345 -5.718 1.00 87.56 79 LEU A C 1
ATOM 610 O O . LEU A 1 79 ? 4.616 0.848 -5.090 1.00 87.56 79 LEU A O 1
ATOM 614 N N . PRO A 1 80 ? 2.964 1.073 -6.595 1.00 86.62 80 PRO A N 1
ATOM 615 C CA . PRO A 1 80 ? 3.259 2.479 -6.880 1.00 86.62 80 PRO A CA 1
ATOM 616 C C . PRO A 1 80 ? 3.346 3.372 -5.636 1.00 86.62 80 PRO A C 1
ATOM 618 O O . PRO A 1 80 ? 4.264 4.181 -5.554 1.00 86.62 80 PRO A O 1
ATOM 621 N N . HIS A 1 81 ? 2.457 3.191 -4.657 1.00 79.25 81 HIS A N 1
ATOM 622 C CA . HIS A 1 81 ? 2.482 3.966 -3.415 1.00 79.25 81 HIS A CA 1
ATOM 623 C C . HIS A 1 81 ? 3.685 3.628 -2.527 1.00 79.25 81 HIS A C 1
ATOM 625 O O . HIS A 1 81 ? 4.232 4.515 -1.892 1.00 79.25 81 HIS A O 1
ATOM 631 N N . GLU A 1 82 ? 4.178 2.386 -2.532 1.00 89.06 82 GLU A N 1
ATOM 632 C CA . GLU A 1 82 ? 5.393 2.028 -1.782 1.00 89.06 82 GLU A CA 1
ATOM 633 C C . GLU A 1 82 ? 6.633 2.704 -2.371 1.00 89.06 82 GLU A C 1
ATOM 635 O O . GLU A 1 82 ? 7.580 3.019 -1.655 1.00 89.06 82 GLU A O 1
ATOM 640 N N . VAL A 1 83 ? 6.634 2.944 -3.685 1.00 91.81 83 VAL A N 1
ATOM 641 C CA . VAL A 1 83 ? 7.690 3.722 -4.339 1.00 91.81 83 VAL A CA 1
ATOM 642 C C . VAL A 1 83 ? 7.642 5.189 -3.910 1.00 91.81 83 VAL A C 1
ATOM 644 O O . VAL A 1 83 ? 8.702 5.794 -3.726 1.00 91.81 83 VAL A O 1
ATOM 647 N N . ASP A 1 84 ? 6.441 5.742 -3.744 1.00 87.75 84 ASP A N 1
ATOM 648 C CA . ASP A 1 84 ? 6.232 7.097 -3.229 1.00 87.75 84 ASP A CA 1
ATOM 649 C C . ASP A 1 84 ? 6.621 7.204 -1.744 1.00 87.75 84 ASP A C 1
ATOM 651 O O . ASP A 1 84 ? 7.347 8.119 -1.362 1.00 87.75 84 ASP A O 1
ATOM 655 N N . ASP A 1 85 ? 6.266 6.215 -0.919 1.00 85.88 85 ASP A N 1
ATOM 656 C CA . ASP A 1 85 ? 6.686 6.139 0.485 1.00 85.88 85 ASP A CA 1
ATOM 657 C C . ASP A 1 85 ? 8.213 6.112 0.620 1.00 85.88 85 ASP A C 1
ATOM 659 O O . ASP A 1 85 ? 8.792 6.883 1.383 1.00 85.88 85 ASP A O 1
ATOM 663 N N . ILE A 1 86 ? 8.894 5.273 -0.168 1.00 91.00 86 ILE A N 1
ATOM 664 C CA . ILE A 1 86 ? 10.362 5.214 -0.172 1.00 91.00 86 ILE A CA 1
ATOM 665 C C . ILE A 1 86 ? 10.958 6.563 -0.587 1.00 91.00 86 ILE A C 1
ATOM 667 O O . ILE A 1 86 ? 11.985 6.967 -0.045 1.00 91.00 86 ILE A O 1
ATOM 671 N N . TYR A 1 87 ? 10.345 7.263 -1.544 1.00 92.06 87 TYR A N 1
ATOM 672 C CA . TYR A 1 87 ? 10.806 8.586 -1.959 1.00 92.06 87 TYR A CA 1
ATOM 673 C C . TYR A 1 87 ? 10.643 9.637 -0.851 1.00 92.06 87 TYR A C 1
ATOM 675 O O . TYR A 1 87 ? 11.583 10.386 -0.584 1.00 92.06 87 TYR A O 1
ATOM 683 N N . ASN A 1 88 ? 9.484 9.677 -0.190 1.00 86.00 88 ASN A N 1
ATOM 684 C CA . ASN A 1 88 ? 9.152 10.710 0.794 1.00 86.00 88 ASN A CA 1
ATOM 685 C C . ASN A 1 88 ? 9.735 10.437 2.192 1.00 86.00 88 ASN A C 1
ATOM 687 O O . ASN A 1 88 ? 10.051 11.381 2.918 1.00 86.00 88 ASN A O 1
ATOM 691 N N . PHE A 1 89 ? 9.883 9.165 2.574 1.00 82.44 89 PHE A N 1
ATOM 692 C CA . PHE A 1 89 ? 10.217 8.745 3.942 1.00 82.44 89 PHE A CA 1
ATOM 693 C C . PHE A 1 89 ? 11.471 7.869 4.041 1.00 82.44 89 PHE A C 1
ATOM 695 O O . PHE A 1 89 ? 11.893 7.532 5.146 1.00 82.44 89 PHE A O 1
ATOM 702 N N . GLY A 1 90 ? 12.072 7.468 2.917 1.00 82.38 90 GLY A N 1
ATOM 703 C CA . GLY A 1 90 ? 13.277 6.631 2.899 1.00 82.38 90 GLY A CA 1
ATOM 704 C C . GLY A 1 90 ? 13.051 5.179 3.326 1.00 82.38 90 GLY A C 1
ATOM 705 O O . GLY A 1 90 ? 13.991 4.394 3.343 1.00 82.38 90 GLY A O 1
ATOM 706 N N . THR A 1 91 ? 11.821 4.788 3.654 1.00 77.12 91 THR A N 1
ATOM 707 C CA . THR A 1 91 ? 11.442 3.404 3.952 1.00 77.12 91 THR A CA 1
ATOM 708 C C . THR A 1 91 ? 10.025 3.147 3.442 1.00 77.12 91 THR A C 1
ATOM 710 O O . THR A 1 91 ? 9.210 4.070 3.433 1.00 77.12 91 THR A O 1
ATOM 713 N N . PRO A 1 92 ? 9.708 1.927 2.978 1.00 73.94 92 PRO A N 1
ATOM 714 C CA . PRO A 1 92 ? 8.337 1.595 2.622 1.00 73.94 92 PRO A CA 1
ATOM 715 C C . PRO A 1 92 ? 7.500 1.420 3.891 1.00 73.94 92 PRO A C 1
ATOM 717 O O . PRO A 1 92 ? 7.909 0.710 4.814 1.00 73.94 92 PRO A O 1
ATOM 720 N N . ASN A 1 93 ? 6.301 1.997 3.911 1.00 73.38 93 ASN A N 1
ATOM 721 C CA . ASN A 1 93 ? 5.316 1.646 4.926 1.00 73.38 93 ASN A CA 1
ATOM 722 C C . ASN A 1 93 ? 4.786 0.222 4.669 1.00 73.38 93 ASN A C 1
ATOM 724 O O . ASN A 1 93 ? 4.704 -0.217 3.513 1.00 73.38 93 ASN A O 1
ATOM 728 N N . PRO A 1 94 ? 4.423 -0.533 5.722 1.00 75.44 94 PRO A N 1
ATOM 729 C CA . PRO A 1 94 ? 3.846 -1.860 5.558 1.00 75.44 94 PRO A CA 1
ATOM 730 C C . PRO A 1 94 ? 2.573 -1.785 4.707 1.00 75.44 94 PRO A C 1
ATOM 732 O O . PRO A 1 94 ? 1.660 -1.013 4.998 1.00 75.44 94 PRO A O 1
ATOM 735 N N . THR A 1 95 ? 2.524 -2.605 3.655 1.00 81.06 95 THR A N 1
ATOM 736 C CA . THR A 1 95 ? 1.353 -2.733 2.785 1.00 81.06 95 THR A CA 1
ATOM 737 C C . THR A 1 95 ? 0.738 -4.115 2.914 1.00 81.06 95 THR A C 1
ATOM 739 O O . THR A 1 95 ? 1.435 -5.123 2.774 1.00 81.06 95 THR A O 1
ATOM 742 N N . LEU A 1 96 ? -0.575 -4.157 3.118 1.00 83.50 96 LEU A N 1
ATOM 743 C CA . LEU A 1 96 ? -1.368 -5.376 3.081 1.00 83.50 96 LEU A CA 1
ATOM 744 C C . LEU A 1 96 ? -2.057 -5.497 1.716 1.00 83.50 96 LEU A C 1
ATOM 746 O O . LEU A 1 96 ? -2.801 -4.604 1.310 1.00 83.50 96 LEU A O 1
ATOM 750 N N . ILE A 1 97 ? -1.788 -6.597 1.007 1.00 82.31 97 ILE A N 1
ATOM 751 C CA . ILE A 1 97 ? -2.466 -6.956 -0.247 1.00 82.31 97 ILE A CA 1
ATOM 752 C C . ILE A 1 97 ? -3.550 -7.972 0.085 1.00 82.31 97 ILE A C 1
ATOM 754 O O . ILE A 1 97 ? -3.271 -8.960 0.767 1.00 82.31 97 ILE A O 1
ATOM 758 N N . LEU A 1 98 ? -4.764 -7.726 -0.386 1.00 88.62 98 LEU A N 1
ATOM 759 C CA . LEU A 1 98 ? -5.940 -8.493 0.003 1.00 88.62 98 LEU A CA 1
ATOM 760 C C . LEU A 1 98 ? -6.968 -8.558 -1.128 1.00 88.62 98 LEU A C 1
ATOM 762 O O . LEU A 1 98 ? -7.078 -7.628 -1.921 1.00 88.62 98 LEU A O 1
ATOM 766 N N . ASP A 1 99 ? -7.734 -9.642 -1.166 1.00 90.44 99 ASP A N 1
ATOM 767 C CA . ASP A 1 99 ? -8.789 -9.850 -2.157 1.00 90.44 99 ASP A CA 1
ATOM 768 C C . ASP A 1 99 ? -10.056 -9.076 -1.780 1.00 90.44 99 ASP A C 1
ATOM 770 O O . ASP A 1 99 ? -10.446 -9.054 -0.612 1.00 90.44 99 ASP A O 1
ATOM 774 N N . GLU A 1 100 ? -10.723 -8.474 -2.767 1.00 92.06 100 GLU A N 1
ATOM 775 C CA . GLU A 1 100 ? -11.899 -7.620 -2.536 1.00 92.06 100 GLU A CA 1
ATOM 776 C C . GLU A 1 100 ? -13.079 -8.310 -1.826 1.00 92.06 100 GLU A C 1
ATOM 778 O O . GLU A 1 100 ? -13.820 -7.664 -1.094 1.00 92.06 100 GLU A O 1
ATOM 783 N N . ASP A 1 101 ? -13.223 -9.628 -1.975 1.00 87.00 101 ASP A N 1
ATOM 784 C CA . ASP A 1 101 ? -14.339 -10.399 -1.407 1.00 87.00 101 ASP A CA 1
ATOM 785 C C . ASP A 1 101 ? -13.984 -11.094 -0.088 1.00 87.00 101 ASP A C 1
ATOM 787 O O . ASP A 1 101 ? -14.669 -12.025 0.350 1.00 87.00 101 ASP A O 1
ATOM 791 N N . THR A 1 102 ? -12.872 -10.705 0.538 1.00 89.31 102 THR A N 1
ATOM 792 C CA . THR A 1 102 ? -12.343 -11.404 1.710 1.00 89.31 102 THR A CA 1
ATOM 793 C C . THR A 1 102 ? -12.099 -10.455 2.873 1.00 89.31 102 THR A C 1
ATOM 795 O O . THR A 1 102 ? -11.382 -9.464 2.765 1.00 89.31 102 THR A O 1
ATOM 798 N N . THR A 1 103 ? -12.647 -10.810 4.035 1.00 92.88 103 THR A N 1
ATOM 799 C CA . THR A 1 103 ? -12.261 -10.207 5.314 1.00 92.88 103 THR A CA 1
ATOM 800 C C . THR A 1 103 ? -10.847 -10.640 5.682 1.00 92.88 103 THR A C 1
ATOM 802 O O . THR A 1 103 ? -10.537 -11.835 5.668 1.00 92.88 103 THR A O 1
ATOM 805 N N . ILE A 1 104 ? -9.994 -9.685 6.049 1.00 90.75 104 ILE A N 1
ATOM 806 C CA . ILE A 1 104 ? -8.596 -9.948 6.396 1.00 90.75 104 ILE A CA 1
ATOM 807 C C . ILE A 1 104 ? -8.221 -9.311 7.732 1.00 90.75 104 ILE A C 1
ATOM 809 O O . ILE A 1 104 ? -8.541 -8.156 7.998 1.00 90.75 104 ILE A O 1
ATOM 813 N N . ALA A 1 105 ? -7.498 -10.050 8.571 1.00 92.00 105 ALA A N 1
ATOM 814 C CA . ALA A 1 105 ? -6.888 -9.480 9.766 1.00 92.00 105 ALA A CA 1
ATOM 815 C C . ALA A 1 105 ? -5.734 -8.548 9.370 1.00 92.00 105 ALA A C 1
ATOM 817 O O . ALA A 1 105 ? -4.879 -8.926 8.566 1.00 92.00 105 ALA A O 1
ATOM 818 N N . LEU A 1 106 ? -5.661 -7.361 9.976 1.00 89.38 106 LEU A N 1
ATOM 819 C CA . LEU A 1 106 ? -4.585 -6.404 9.692 1.00 89.38 106 LEU A CA 1
ATOM 820 C C . LEU A 1 106 ? -3.203 -6.902 10.146 1.00 89.38 106 LEU A C 1
ATOM 822 O O . LEU A 1 106 ? -2.185 -6.412 9.664 1.00 89.38 106 LEU A O 1
ATOM 826 N N . GLY A 1 107 ? -3.153 -7.876 11.063 1.00 87.06 107 GLY A N 1
ATOM 827 C CA . GLY A 1 107 ? -1.907 -8.527 11.483 1.00 87.06 107 GLY A CA 1
ATOM 828 C C . GLY A 1 107 ? -0.941 -7.600 12.226 1.00 87.06 107 GLY A C 1
ATOM 829 O O . GLY A 1 107 ? 0.273 -7.798 12.167 1.00 87.06 107 GLY A O 1
ATOM 830 N N . ILE A 1 108 ? -1.469 -6.578 12.901 1.00 89.62 108 ILE A N 1
ATOM 831 C CA . ILE A 1 108 ? -0.679 -5.572 13.613 1.00 89.62 108 ILE A CA 1
ATOM 832 C C . ILE A 1 108 ? -0.008 -6.224 14.824 1.00 89.62 108 ILE A C 1
ATOM 834 O O . ILE A 1 108 ? -0.665 -6.889 15.625 1.00 89.62 108 ILE A O 1
ATOM 838 N N . ALA A 1 109 ? 1.305 -6.040 14.964 1.00 88.25 109 ALA A N 1
ATOM 839 C CA . ALA A 1 109 ? 2.029 -6.519 16.133 1.00 88.25 109 ALA A CA 1
ATOM 840 C C . ALA A 1 109 ? 1.672 -5.667 17.359 1.00 88.25 109 ALA A C 1
ATOM 842 O O . ALA A 1 109 ? 1.534 -4.449 17.254 1.00 88.25 109 ALA A O 1
ATOM 843 N N . ALA A 1 110 ? 1.556 -6.296 18.531 1.00 90.12 110 ALA A N 1
ATOM 844 C CA . ALA A 1 110 ? 1.335 -5.556 19.769 1.00 90.12 110 ALA A CA 1
ATOM 845 C C . ALA A 1 110 ? 2.499 -4.570 20.002 1.00 90.12 110 ALA A C 1
ATOM 847 O O . ALA A 1 110 ? 3.653 -5.017 20.025 1.00 90.12 110 ALA A O 1
ATOM 848 N N . PRO A 1 111 ? 2.235 -3.261 20.182 1.00 90.50 111 PRO A N 1
ATOM 849 C CA . PRO A 1 111 ? 3.279 -2.320 20.553 1.00 90.50 111 PRO A CA 1
ATOM 850 C C . PRO A 1 111 ? 3.855 -2.691 21.924 1.00 90.50 111 PRO A C 1
ATOM 852 O O . PRO A 1 111 ? 3.150 -3.210 22.795 1.00 90.50 111 PRO A O 1
ATOM 855 N N . ILE A 1 112 ? 5.150 -2.438 22.094 1.00 88.12 112 ILE A N 1
ATOM 856 C CA . ILE A 1 112 ? 5.877 -2.686 23.338 1.00 88.12 112 ILE A CA 1
ATOM 857 C C . ILE A 1 112 ? 6.305 -1.361 23.951 1.00 88.12 112 ILE A C 1
ATOM 859 O O . ILE A 1 112 ? 6.748 -0.463 23.242 1.00 88.12 112 ILE A O 1
ATOM 863 N N . ASP A 1 113 ? 6.207 -1.285 25.269 1.00 88.50 113 ASP A N 1
ATOM 864 C CA . ASP A 1 113 ? 6.708 -0.174 26.063 1.00 88.50 113 ASP A CA 1
ATOM 865 C C . ASP A 1 113 ? 7.875 -0.681 26.932 1.00 88.50 113 ASP A C 1
ATOM 867 O O . ASP A 1 113 ? 7.689 -1.667 27.659 1.00 88.50 113 ASP A O 1
ATOM 871 N N . PRO A 1 114 ? 9.091 -0.110 26.829 1.00 86.75 114 PRO A N 1
ATOM 872 C CA . PRO A 1 114 ? 10.245 -0.556 27.616 1.00 86.75 114 PRO A CA 1
ATOM 873 C C . PRO A 1 114 ? 10.058 -0.405 29.132 1.00 86.75 114 PRO A C 1
ATOM 875 O O . PRO A 1 114 ? 10.626 -1.185 29.904 1.00 86.75 114 PRO A O 1
ATOM 878 N N . GLU A 1 115 ? 9.268 0.578 29.555 1.00 90.31 115 GLU A N 1
ATOM 879 C CA . GLU A 1 115 ? 8.970 0.913 30.945 1.00 90.31 115 GLU A CA 1
ATOM 880 C C . GLU A 1 115 ? 7.785 0.099 31.506 1.00 90.31 115 GLU A C 1
ATOM 882 O O . GLU A 1 115 ? 7.650 -0.052 32.725 1.00 90.31 115 GLU A O 1
ATOM 887 N N . GLY A 1 116 ? 6.991 -0.517 30.627 1.00 84.00 116 GLY A N 1
ATOM 888 C CA . GLY A 1 116 ? 5.826 -1.334 30.951 1.00 84.00 116 GLY A CA 1
ATOM 889 C C . GLY A 1 116 ? 4.557 -0.522 31.217 1.00 84.00 116 GLY A C 1
ATOM 890 O O . GLY A 1 116 ? 3.635 -1.036 31.860 1.00 84.00 116 GLY A O 1
ATOM 891 N N . ASP A 1 117 ? 4.507 0.725 30.753 1.00 89.50 117 ASP A N 1
ATOM 892 C CA . ASP A 1 117 ? 3.352 1.597 30.899 1.00 89.50 117 ASP A CA 1
ATOM 893 C C . ASP A 1 117 ? 2.166 1.141 30.036 1.00 89.50 117 ASP A C 1
ATOM 895 O O . ASP A 1 117 ? 2.278 0.400 29.056 1.00 89.50 117 ASP A O 1
ATOM 899 N N . THR A 1 118 ? 0.960 1.542 30.449 1.00 89.88 118 THR A N 1
ATOM 900 C CA . THR A 1 118 ? -0.246 1.216 29.676 1.00 89.88 118 THR A CA 1
ATOM 901 C C . THR A 1 118 ? -0.324 2.101 28.445 1.00 89.88 118 THR A C 1
ATOM 903 O O . THR A 1 118 ? -0.407 3.320 28.568 1.00 89.88 118 THR A O 1
ATOM 906 N N . LEU A 1 119 ? -0.394 1.467 27.279 1.00 94.50 119 LEU A N 1
ATOM 907 C CA . LEU A 1 119 ? -0.490 2.144 25.993 1.00 94.50 119 LEU A CA 1
ATOM 908 C C . LEU A 1 119 ? -1.947 2.389 25.592 1.00 94.50 119 LEU A C 1
ATOM 910 O O . LEU A 1 119 ? -2.791 1.491 25.671 1.00 94.50 119 LEU A O 1
ATOM 914 N N . THR A 1 120 ? -2.223 3.602 25.117 1.00 94.62 120 THR A N 1
ATOM 915 C CA . THR A 1 120 ? -3.496 3.986 24.496 1.00 94.62 120 THR A CA 1
ATOM 916 C C . THR A 1 120 ? -3.284 4.187 23.004 1.00 94.62 120 THR A C 1
ATOM 918 O O . THR A 1 120 ? -2.376 4.906 22.600 1.00 94.62 120 THR A O 1
ATOM 921 N N . ILE A 1 121 ? -4.124 3.566 22.178 1.00 96.81 121 ILE A N 1
ATOM 922 C CA . ILE A 1 121 ? -4.052 3.693 20.723 1.00 96.81 121 ILE A CA 1
ATOM 923 C C . ILE A 1 121 ? -5.154 4.647 20.282 1.00 96.81 121 ILE A C 1
ATOM 925 O O . ILE A 1 121 ? -6.305 4.446 20.652 1.00 96.81 121 ILE A O 1
ATOM 929 N N . THR A 1 122 ? -4.832 5.649 19.475 1.00 97.38 122 THR A N 1
ATOM 930 C CA . THR A 1 122 ? -5.803 6.550 18.848 1.00 97.38 122 THR A CA 1
ATOM 931 C C . THR A 1 122 ? -5.807 6.318 17.347 1.00 97.38 122 THR A C 1
ATOM 933 O O . THR A 1 122 ? -4.756 6.332 16.713 1.00 97.38 122 THR A O 1
ATOM 936 N N . VAL A 1 123 ? -6.987 6.093 16.773 1.00 97.56 123 VAL A N 1
ATOM 937 C CA . VAL A 1 123 ? -7.151 5.963 15.321 1.00 97.56 123 VAL A CA 1
ATOM 938 C C . VAL A 1 123 ? -7.100 7.346 14.685 1.00 97.56 123 VAL A C 1
ATOM 940 O O . VAL A 1 123 ? -7.936 8.192 14.988 1.00 97.56 123 VAL A O 1
ATOM 943 N N . ASP A 1 124 ? -6.155 7.576 13.781 1.00 96.88 124 ASP A N 1
ATOM 944 C CA . ASP A 1 124 ? -5.982 8.866 13.111 1.00 96.88 124 ASP A CA 1
ATOM 945 C C . ASP A 1 124 ? -6.787 8.930 11.809 1.00 96.88 124 ASP A C 1
ATOM 947 O O . ASP A 1 124 ? -7.487 9.910 11.548 1.00 96.88 124 ASP A O 1
ATOM 951 N N . SER A 1 125 ? -6.710 7.873 10.995 1.00 95.94 125 SER A N 1
ATOM 952 C CA . SER A 1 125 ? -7.441 7.762 9.731 1.00 95.94 125 SER A CA 1
ATOM 953 C C . SER A 1 125 ? -7.791 6.317 9.394 1.00 95.94 125 SER A C 1
ATOM 955 O O . SER A 1 125 ? -7.124 5.375 9.829 1.00 95.94 125 SER A O 1
ATOM 957 N N . LEU A 1 126 ? -8.850 6.164 8.602 1.00 96.44 126 LEU A N 1
ATOM 958 C CA . LEU A 1 126 ? -9.334 4.887 8.093 1.00 96.44 126 LEU A CA 1
ATOM 959 C C . LEU A 1 126 ? -9.108 4.783 6.576 1.00 96.44 126 LEU A C 1
ATOM 961 O O . LEU A 1 126 ? -8.918 5.816 5.929 1.00 96.44 126 LEU A O 1
ATOM 965 N N . PRO A 1 127 ? -9.161 3.563 6.018 1.00 95.38 127 PRO A N 1
ATOM 966 C CA . PRO A 1 127 ? -9.056 3.330 4.580 1.00 95.38 127 PRO A CA 1
ATOM 967 C C . PRO A 1 127 ? -10.251 3.909 3.804 1.00 95.38 127 PRO A C 1
ATOM 969 O O . PRO A 1 127 ? -11.331 4.105 4.358 1.00 95.38 127 PRO A O 1
ATOM 972 N N . ASP A 1 128 ? -10.074 4.139 2.503 1.00 94.56 128 ASP A N 1
ATOM 973 C CA . ASP A 1 128 ? -11.086 4.756 1.632 1.00 94.56 128 ASP A CA 1
ATOM 974 C C . ASP A 1 128 ? -12.073 3.735 1.044 1.00 94.56 128 ASP A C 1
ATOM 976 O O . ASP A 1 128 ? -13.216 4.076 0.731 1.00 94.56 128 ASP A O 1
ATOM 980 N N . LYS A 1 129 ? -11.629 2.485 0.852 1.00 94.69 129 LYS A N 1
ATOM 981 C CA . LYS A 1 129 ? -12.363 1.446 0.103 1.00 94.69 129 LYS A CA 1
ATOM 982 C C . LYS A 1 129 ? -12.784 0.245 0.945 1.00 94.69 129 LYS A C 1
ATOM 984 O O . LYS A 1 129 ? -12.883 -0.874 0.447 1.00 94.69 129 LYS A O 1
ATOM 989 N N . GLY A 1 130 ? -13.003 0.469 2.226 1.00 94.69 130 GLY A N 1
ATOM 990 C CA . GLY A 1 130 ? -13.503 -0.548 3.129 1.00 94.69 130 GLY A CA 1
ATOM 991 C C . GLY A 1 130 ? -13.549 -0.040 4.552 1.00 94.69 130 GLY A C 1
ATOM 992 O O . GLY A 1 130 ? -13.093 1.062 4.853 1.00 94.69 130 GLY A O 1
ATOM 993 N N . ASP A 1 131 ? -14.072 -0.887 5.421 1.00 96.81 131 ASP A N 1
ATOM 994 C CA . ASP A 1 131 ? -14.264 -0.590 6.828 1.00 96.81 131 ASP A CA 1
ATOM 995 C C . ASP A 1 131 ? -13.388 -1.488 7.698 1.00 96.81 131 ASP A C 1
ATOM 997 O O . ASP A 1 131 ? -13.079 -2.630 7.349 1.00 96.81 131 ASP A O 1
ATOM 1001 N N . ILE A 1 132 ? -12.985 -0.958 8.852 1.00 97.31 132 ILE A N 1
ATOM 1002 C CA . ILE A 1 132 ? -12.251 -1.707 9.871 1.00 97.31 132 ILE A CA 1
ATOM 1003 C C . ILE A 1 132 ? -13.202 -2.047 11.012 1.00 97.31 132 ILE A C 1
ATOM 1005 O O . ILE A 1 132 ? -13.933 -1.182 11.498 1.00 97.31 132 ILE A O 1
ATOM 1009 N N . TYR A 1 133 ? -13.155 -3.294 11.465 1.00 97.25 133 TYR A N 1
ATOM 1010 C CA . TYR A 1 133 ? -13.983 -3.827 12.534 1.00 97.25 133 TYR A CA 1
ATOM 1011 C C . TYR A 1 133 ? -13.128 -4.373 13.675 1.00 97.25 133 TYR A C 1
ATOM 1013 O O . TYR A 1 133 ? -12.023 -4.881 13.479 1.00 97.25 133 TYR A O 1
ATOM 1021 N N . LEU A 1 134 ? -13.666 -4.261 14.886 1.00 96.25 134 LEU A N 1
ATOM 102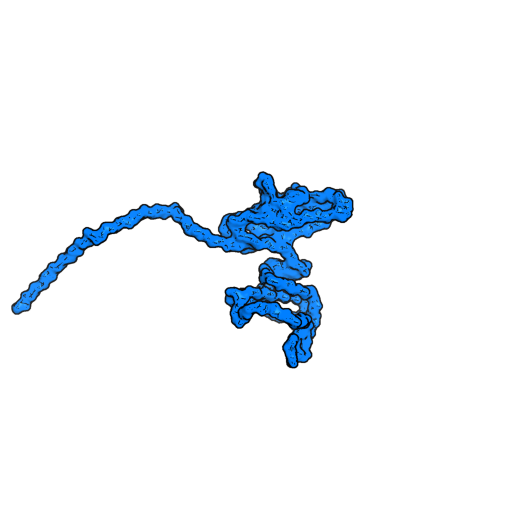2 C CA . LEU A 1 134 ? -13.193 -4.982 16.061 1.00 96.25 134 LEU A CA 1
ATOM 1023 C C . LEU A 1 134 ? -13.672 -6.438 16.015 1.00 96.25 134 LEU A C 1
ATOM 1025 O O . LEU A 1 134 ? -14.663 -6.757 15.360 1.00 96.25 134 LEU A O 1
ATOM 1029 N N . SER A 1 135 ? -13.040 -7.303 16.809 1.00 92.44 135 SER A N 1
ATOM 1030 C CA . SER A 1 135 ? -13.437 -8.712 16.964 1.00 92.44 135 SER A CA 1
ATOM 1031 C C . SER A 1 135 ? -14.862 -8.909 17.506 1.00 92.44 135 SER A C 1
ATOM 1033 O O . SER A 1 135 ? -15.449 -9.979 17.347 1.00 92.44 135 SER A O 1
ATOM 1035 N N . ASP A 1 136 ? -15.451 -7.878 18.118 1.00 91.81 136 ASP A N 1
ATOM 1036 C CA . ASP A 1 136 ? -16.850 -7.864 18.558 1.00 91.81 136 ASP A CA 1
ATOM 1037 C C . ASP A 1 136 ? -17.853 -7.467 17.453 1.00 91.81 136 ASP A C 1
ATOM 1039 O O . ASP A 1 136 ? -19.064 -7.471 17.690 1.00 91.81 136 ASP A O 1
ATOM 1043 N N . GLY A 1 137 ? -17.366 -7.157 16.246 1.00 92.75 137 GLY A N 1
ATOM 1044 C CA . GLY A 1 137 ? -18.156 -6.741 15.087 1.00 92.75 137 GLY A CA 1
ATOM 1045 C C . GLY A 1 137 ? -18.481 -5.246 15.036 1.00 92.75 137 GLY A C 1
ATOM 1046 O O . GLY A 1 137 ? -19.190 -4.809 14.128 1.00 92.75 137 GLY A O 1
ATOM 1047 N N . SER A 1 138 ? -17.990 -4.440 15.980 1.00 95.38 138 SER A N 1
ATOM 1048 C CA . SER A 1 138 ? -18.174 -2.987 15.956 1.00 95.38 138 SER A CA 1
ATOM 1049 C C . SER A 1 138 ? -17.231 -2.339 14.946 1.00 95.38 138 SER A C 1
ATOM 1051 O O . SER A 1 138 ? -16.031 -2.610 14.943 1.00 95.38 138 SER A O 1
ATOM 1053 N N . GLN A 1 139 ? -17.763 -1.442 14.117 1.00 96.75 139 GLN A N 1
ATOM 1054 C CA . GLN A 1 139 ? -16.966 -0.651 13.182 1.00 96.75 139 GLN A CA 1
ATOM 1055 C C . GLN A 1 139 ? -16.122 0.384 13.937 1.00 96.75 139 GLN A C 1
ATOM 1057 O O . GLN A 1 139 ? -16.610 1.052 14.854 1.00 96.75 139 GLN A O 1
ATOM 1062 N N . VAL A 1 140 ? -14.863 0.520 13.535 1.00 97.69 140 VAL A N 1
ATOM 1063 C CA . VAL A 1 140 ? -13.920 1.501 14.072 1.00 97.69 140 VAL A CA 1
ATOM 1064 C C . VAL A 1 140 ? -14.162 2.871 13.436 1.00 97.69 140 VAL A C 1
ATOM 1066 O O . VAL A 1 140 ? -14.484 2.961 12.254 1.00 97.69 140 VAL A O 1
ATOM 1069 N N . ALA A 1 141 ? -13.990 3.949 14.206 1.00 96.94 141 ALA A N 1
ATOM 1070 C CA . ALA A 1 141 ? -14.132 5.330 13.738 1.00 96.94 141 ALA A CA 1
ATOM 1071 C C . ALA A 1 141 ? -12.848 6.164 13.948 1.00 96.94 141 ALA A C 1
ATOM 1073 O O . ALA A 1 141 ? -12.088 5.896 14.883 1.00 96.94 141 ALA A O 1
ATOM 1074 N N . PRO A 1 142 ? -12.607 7.223 13.147 1.00 96.75 142 PRO A N 1
ATOM 1075 C CA . PRO A 1 142 ? -11.507 8.153 13.393 1.00 96.75 142 PRO A CA 1
ATOM 1076 C C . PRO A 1 142 ? -11.635 8.835 14.762 1.00 96.75 142 PRO A C 1
ATOM 1078 O O . PRO A 1 142 ? -12.727 9.218 15.185 1.00 96.75 142 PRO A O 1
ATOM 1081 N N . GLY A 1 143 ? -10.512 8.995 15.456 1.00 95.88 143 GLY A N 1
ATOM 1082 C CA . GLY A 1 143 ? -10.423 9.516 16.820 1.00 95.88 143 GLY A CA 1
ATOM 1083 C C . GLY A 1 143 ? -10.807 8.516 17.916 1.00 95.88 143 GLY A C 1
ATOM 1084 O O . GLY A 1 143 ? -10.778 8.874 19.093 1.00 95.88 143 GLY A O 1
ATOM 1085 N N . GLN A 1 144 ? -11.175 7.278 17.571 1.00 97.19 144 GLN A N 1
ATOM 1086 C CA . GLN A 1 144 ? -11.495 6.250 18.558 1.00 97.19 144 GLN A CA 1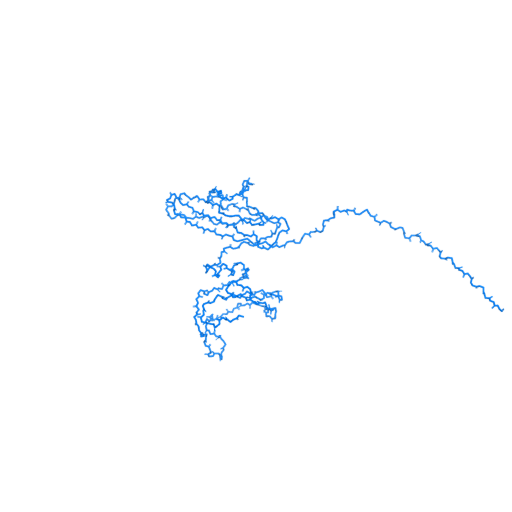
ATOM 1087 C C . GLN A 1 144 ? -10.241 5.798 19.310 1.00 97.19 144 GLN A C 1
ATOM 1089 O O . GLN A 1 144 ? -9.203 5.530 18.703 1.00 97.19 144 GLN A O 1
ATOM 1094 N N . SER A 1 145 ? -10.366 5.661 20.632 1.00 96.12 145 SER A N 1
ATOM 1095 C CA . SER A 1 145 ? -9.337 5.038 21.461 1.00 96.12 145 SER A CA 1
ATOM 1096 C C . SER A 1 145 ? -9.527 3.522 21.519 1.00 96.12 145 SER A C 1
ATOM 1098 O O . SER A 1 145 ? -10.621 3.043 21.826 1.00 96.12 145 SER A O 1
ATOM 1100 N N . LEU A 1 146 ? -8.458 2.778 21.255 1.00 96.00 146 LEU A N 1
ATOM 1101 C CA . LEU A 1 146 ? -8.397 1.321 21.290 1.00 96.00 146 LEU A CA 1
ATOM 1102 C C . LEU A 1 146 ? -7.374 0.857 22.336 1.00 96.00 146 LEU A C 1
ATOM 1104 O O . LEU A 1 146 ? -6.394 1.544 22.629 1.00 96.00 146 LEU A O 1
ATOM 1108 N N . SER A 1 147 ? -7.598 -0.333 22.889 1.00 94.44 147 SER A N 1
ATOM 1109 C CA . SER A 1 147 ? -6.585 -1.060 23.662 1.00 94.44 147 SER A CA 1
ATOM 1110 C C . SER A 1 147 ? -5.624 -1.822 22.745 1.00 94.44 147 SER A C 1
ATOM 1112 O O . SER A 1 147 ? -5.940 -2.098 21.587 1.00 94.44 147 SER A O 1
ATOM 1114 N N . VAL A 1 148 ? -4.474 -2.240 23.283 1.00 93.38 148 VAL A N 1
ATOM 1115 C CA . VAL A 1 148 ? -3.501 -3.076 22.556 1.00 93.38 148 VAL A CA 1
ATOM 1116 C C . VAL A 1 148 ? -4.148 -4.349 21.993 1.00 93.38 148 VAL A C 1
ATOM 1118 O O . VAL A 1 148 ? -3.931 -4.669 20.831 1.00 93.38 148 VAL A O 1
ATOM 1121 N N . SER A 1 149 ? -4.992 -5.035 22.774 1.00 93.00 149 SER A N 1
ATOM 1122 C CA . SER A 1 149 ? -5.687 -6.255 22.321 1.00 93.00 149 SER A CA 1
ATOM 1123 C C . SER A 1 149 ? -6.609 -5.978 21.135 1.00 93.00 149 SER A C 1
ATOM 1125 O O . SER A 1 149 ? -6.622 -6.728 20.166 1.00 93.00 149 SER A O 1
ATOM 1127 N N . GLN A 1 150 ? -7.353 -4.871 21.195 1.00 95.88 150 GLN A N 1
ATOM 1128 C CA . GLN A 1 150 ? -8.258 -4.474 20.119 1.00 95.88 150 GLN A CA 1
ATOM 1129 C C . GLN A 1 150 ? -7.499 -4.132 18.837 1.00 95.88 150 GLN A C 1
ATOM 1131 O O . GLN A 1 150 ? -7.938 -4.533 17.768 1.00 95.88 150 GLN A O 1
ATOM 1136 N N . LEU A 1 151 ? -6.352 -3.446 18.938 1.00 95.12 151 LEU A N 1
ATOM 1137 C CA . LEU A 1 151 ? -5.511 -3.120 17.782 1.00 95.12 151 LEU A CA 1
ATOM 1138 C C . LEU A 1 151 ? -5.020 -4.384 17.056 1.00 95.12 151 LEU A C 1
ATOM 1140 O O . LEU A 1 151 ? -5.041 -4.442 15.829 1.00 95.12 151 LEU A O 1
ATOM 1144 N N . THR A 1 152 ? -4.590 -5.403 17.805 1.00 93.69 152 THR A N 1
ATOM 1145 C CA . THR A 1 152 ? -4.048 -6.644 17.225 1.00 93.69 152 THR A CA 1
ATOM 1146 C C . THR A 1 152 ? -5.105 -7.538 16.575 1.00 93.69 152 THR A C 1
ATOM 1148 O O . THR A 1 152 ? -4.764 -8.424 15.796 1.00 93.69 152 THR A O 1
ATOM 1151 N N . GLU A 1 153 ? -6.381 -7.315 16.893 1.00 95.00 153 GLU A N 1
ATOM 1152 C CA . GLU A 1 153 ? -7.522 -8.109 16.422 1.00 95.00 153 GLU A CA 1
ATOM 1153 C C . GLU A 1 153 ? -8.337 -7.399 15.331 1.00 95.00 153 GLU A C 1
ATOM 1155 O O . GLU A 1 153 ? -9.407 -7.878 14.964 1.00 95.00 153 GLU A O 1
ATOM 1160 N N . LEU A 1 154 ? -7.866 -6.256 14.822 1.00 96.50 154 LEU A N 1
ATOM 1161 C CA . LEU A 1 154 ? -8.582 -5.512 13.790 1.00 96.50 154 LEU A CA 1
ATOM 1162 C C . LEU A 1 154 ? -8.698 -6.306 12.489 1.00 96.50 154 LEU A C 1
ATOM 1164 O O . LEU A 1 154 ? -7.709 -6.827 11.960 1.00 96.50 154 LEU A O 1
ATOM 1168 N N . GLU A 1 155 ? -9.907 -6.308 11.941 1.00 95.75 155 GLU A N 1
ATOM 1169 C CA . GLU A 1 155 ? -10.232 -6.899 10.649 1.00 95.75 155 GLU A CA 1
ATOM 1170 C C . GLU A 1 155 ? -10.631 -5.807 9.659 1.00 95.75 155 GLU A C 1
ATOM 1172 O O . GLU A 1 155 ? -11.366 -4.882 9.996 1.00 95.75 155 GLU A O 1
ATOM 1177 N N . PHE A 1 156 ? -10.151 -5.917 8.427 1.00 96.12 156 PHE A N 1
ATOM 1178 C CA . PHE A 1 156 ? -10.534 -5.063 7.314 1.00 96.12 156 PHE A CA 1
ATOM 1179 C C . PHE A 1 156 ? -11.496 -5.803 6.389 1.00 96.12 156 PHE A C 1
ATOM 1181 O O . PHE A 1 156 ? -11.262 -6.962 6.030 1.00 96.12 156 PHE A O 1
ATOM 1188 N N . ILE A 1 157 ? -12.565 -5.115 5.993 1.00 95.44 157 ILE A N 1
ATOM 1189 C CA . ILE A 1 157 ? -13.563 -5.600 5.042 1.00 95.44 157 ILE A CA 1
ATOM 1190 C C . ILE A 1 157 ? -13.641 -4.597 3.886 1.00 95.44 157 ILE A C 1
ATOM 1192 O O . ILE A 1 157 ? -14.122 -3.478 4.092 1.00 95.44 157 ILE A O 1
ATOM 1196 N N . PRO A 1 158 ? -13.184 -4.967 2.679 1.00 96.25 158 PRO A N 1
ATOM 1197 C CA . PRO A 1 158 ? -13.324 -4.127 1.495 1.00 96.25 158 PRO A CA 1
ATOM 1198 C C . PRO A 1 158 ? -14.790 -3.900 1.131 1.00 96.25 158 PRO A C 1
ATOM 1200 O O . PRO A 1 158 ? -15.651 -4.745 1.390 1.00 96.25 158 PRO A O 1
ATOM 1203 N N . TYR A 1 159 ? -15.085 -2.776 0.480 1.00 94.88 159 TYR A N 1
ATOM 1204 C CA . TYR A 1 159 ? -16.384 -2.621 -0.166 1.00 94.88 159 TYR A CA 1
ATOM 1205 C C . TYR A 1 159 ? -16.480 -3.542 -1.394 1.00 94.88 159 TYR A C 1
ATOM 1207 O O . TYR A 1 159 ? -15.499 -3.678 -2.124 1.00 94.88 159 TYR A O 1
ATOM 1215 N N . PRO A 1 160 ? -17.651 -4.146 -1.668 1.00 90.50 160 PRO A N 1
ATOM 1216 C CA . PRO A 1 160 ? -17.802 -5.039 -2.814 1.00 90.50 160 PRO A CA 1
ATOM 1217 C C . PRO A 1 160 ? -17.480 -4.346 -4.141 1.00 90.50 160 PRO A C 1
ATOM 1219 O O . PRO A 1 160 ? -17.954 -3.230 -4.370 1.00 90.50 160 PRO A O 1
ATOM 1222 N N . ASN A 1 161 ? -16.821 -5.051 -5.064 1.00 89.19 161 ASN A N 1
ATOM 1223 C CA . ASN A 1 161 ? -16.457 -4.570 -6.407 1.00 89.19 161 ASN A CA 1
ATOM 1224 C C . ASN A 1 161 ? -15.402 -3.440 -6.417 1.00 89.19 161 ASN A C 1
ATOM 1226 O O . ASN A 1 161 ? -15.174 -2.815 -7.461 1.00 89.19 161 ASN A O 1
ATOM 1230 N N . GLU A 1 162 ? -14.763 -3.147 -5.279 1.00 92.44 162 GLU A N 1
ATOM 1231 C CA . GLU A 1 162 ? -13.664 -2.188 -5.188 1.00 92.44 162 GLU A CA 1
ATOM 1232 C C . GLU A 1 162 ? -12.306 -2.857 -5.411 1.00 92.44 162 GLU A C 1
ATOM 1234 O O . GLU A 1 162 ? -12.023 -3.955 -4.953 1.00 92.44 162 GLU A O 1
ATOM 1239 N N . ASN A 1 163 ? -11.407 -2.157 -6.098 1.00 90.00 163 ASN A N 1
ATOM 1240 C CA . ASN A 1 163 ? -10.047 -2.633 -6.349 1.00 90.00 163 ASN A CA 1
ATOM 1241 C C . ASN A 1 163 ? -9.047 -1.472 -6.439 1.00 90.00 163 ASN A C 1
ATOM 1243 O O . ASN A 1 163 ? -9.424 -0.298 -6.552 1.00 90.00 163 ASN A O 1
ATOM 1247 N N . GLY A 1 164 ? -7.757 -1.806 -6.394 1.00 87.62 164 GLY A N 1
ATOM 1248 C CA . GLY A 1 164 ? -6.650 -0.856 -6.429 1.00 87.62 164 GLY A CA 1
ATOM 1249 C C . GLY A 1 164 ? -6.262 -0.345 -5.042 1.00 87.62 164 GLY A C 1
ATOM 1250 O O . GLY A 1 164 ? -6.331 -1.076 -4.059 1.00 87.62 164 GLY A O 1
ATOM 1251 N N . GLU A 1 165 ? -5.812 0.906 -4.964 1.00 87.81 165 GLU A N 1
ATOM 1252 C CA . GLU A 1 165 ? -5.411 1.529 -3.698 1.00 87.81 165 GLU A CA 1
ATOM 1253 C C . GLU A 1 165 ? -6.628 1.681 -2.778 1.00 87.81 165 GLU A C 1
ATOM 1255 O O . GLU A 1 165 ? -7.589 2.376 -3.111 1.00 87.81 165 GLU A O 1
ATOM 1260 N N . GLY A 1 166 ? -6.589 0.988 -1.637 1.00 88.88 166 GLY A N 1
ATOM 1261 C CA . GLY A 1 166 ? -7.669 0.949 -0.654 1.00 88.88 166 GLY A CA 1
ATOM 1262 C C . GLY A 1 166 ? -7.619 2.077 0.374 1.00 88.88 166 GLY A C 1
ATOM 1263 O O . GLY A 1 166 ? -8.502 2.151 1.224 1.00 88.88 166 GLY A O 1
ATOM 1264 N N . GLY A 1 167 ? -6.606 2.943 0.304 1.00 90.81 167 GLY A N 1
ATOM 1265 C CA . GLY A 1 167 ? -6.287 3.947 1.318 1.00 90.81 167 GLY A CA 1
ATOM 1266 C C . GLY A 1 167 ? -5.352 3.394 2.397 1.00 90.81 167 GLY A C 1
ATOM 1267 O O . GLY A 1 167 ? -4.685 2.372 2.205 1.00 90.81 167 GLY A O 1
ATOM 1268 N N . SER A 1 168 ? -5.291 4.076 3.539 1.00 91.44 168 SER A N 1
ATOM 1269 C CA . SER A 1 168 ? -4.411 3.694 4.642 1.00 91.44 168 SER A CA 1
ATOM 1270 C C . SER A 1 168 ? -5.101 3.767 5.999 1.00 91.44 168 SER A C 1
ATOM 1272 O O . SER A 1 168 ? -5.912 4.648 6.282 1.00 91.44 168 SER A O 1
ATOM 1274 N N . PHE A 1 169 ? -4.749 2.819 6.860 1.00 95.12 169 PHE A N 1
ATOM 1275 C CA . PHE A 1 169 ? -5.065 2.864 8.276 1.00 95.12 169 PHE A CA 1
ATOM 1276 C C . PHE A 1 169 ? -3.900 3.505 9.019 1.00 95.12 169 PHE A C 1
ATOM 1278 O O . PHE A 1 169 ? -2.777 2.999 8.970 1.00 95.12 169 PHE A O 1
ATOM 1285 N N . LYS A 1 170 ? -4.162 4.610 9.716 1.00 95.06 170 LYS A N 1
ATOM 1286 C CA . LYS A 1 170 ? -3.157 5.295 10.528 1.00 95.06 170 LYS A CA 1
ATOM 1287 C C . LYS A 1 170 ? -3.603 5.341 11.977 1.00 95.06 170 LYS A C 1
ATOM 1289 O O . LYS A 1 170 ? -4.758 5.662 12.263 1.00 95.06 170 LYS A O 1
ATOM 1294 N N . TYR A 1 171 ? -2.676 5.060 12.882 1.00 96.06 171 TYR A N 1
ATOM 1295 C CA . TYR A 1 171 ? -2.901 5.180 14.314 1.00 96.06 171 TYR A CA 1
ATOM 1296 C C . TYR A 1 171 ? -1.677 5.736 15.032 1.00 96.06 171 TYR A C 1
ATOM 1298 O O . TYR A 1 171 ? -0.542 5.612 14.566 1.00 96.06 171 TYR A O 1
ATOM 1306 N N . THR A 1 172 ? -1.933 6.295 16.209 1.00 96.31 172 THR A N 1
ATOM 1307 C CA . THR A 1 172 ? -0.925 6.803 17.130 1.00 96.31 172 THR A CA 1
ATOM 1308 C C . THR A 1 172 ? -1.023 6.053 18.450 1.00 96.31 172 THR A C 1
ATOM 1310 O O . THR A 1 172 ? -2.101 5.926 19.028 1.00 96.31 172 THR A O 1
ATOM 1313 N N . VAL A 1 173 ? 0.102 5.535 18.921 1.00 96.25 173 VAL A N 1
ATOM 1314 C CA . VAL A 1 173 ? 0.255 4.916 20.237 1.00 96.25 173 VAL A CA 1
ATOM 1315 C C . VAL A 1 173 ? 0.782 5.981 21.189 1.00 96.25 173 VAL A C 1
ATOM 1317 O O . VAL A 1 173 ? 1.680 6.733 20.827 1.00 96.25 173 VAL A O 1
ATOM 1320 N N . THR A 1 174 ? 0.212 6.087 22.384 1.00 95.31 174 THR A N 1
ATOM 1321 C CA . THR A 1 174 ? 0.619 7.064 23.402 1.00 95.31 174 THR A CA 1
ATOM 1322 C C . THR A 1 174 ? 0.709 6.396 24.768 1.00 95.31 174 THR A C 1
ATOM 1324 O O . THR A 1 174 ? -0.190 5.631 25.139 1.00 95.31 174 THR A O 1
ATOM 1327 N N . ASP A 1 175 ? 1.786 6.668 25.501 1.00 94.25 175 ASP A N 1
ATOM 1328 C CA . ASP A 1 175 ? 1.971 6.222 26.886 1.00 94.25 175 ASP A CA 1
ATOM 1329 C C . ASP A 1 175 ? 1.246 7.152 27.890 1.00 94.25 175 ASP A C 1
ATOM 1331 O O . ASP A 1 175 ? 0.502 8.063 27.513 1.00 94.25 175 ASP A O 1
ATOM 1335 N N . GLN A 1 176 ? 1.409 6.927 29.198 1.00 88.75 176 GLN A N 1
ATOM 1336 C CA . GLN A 1 176 ? 0.781 7.789 30.214 1.00 88.75 176 GLN A CA 1
ATOM 1337 C C . GLN A 1 176 ? 1.541 9.103 30.448 1.00 88.75 176 GLN A C 1
ATOM 1339 O O . GLN A 1 176 ? 1.026 10.020 31.096 1.00 88.75 176 GLN A O 1
ATOM 1344 N N . GLN A 1 177 ? 2.767 9.189 29.948 1.00 88.50 177 GLN A N 1
ATOM 1345 C CA . GLN A 1 177 ? 3.705 10.286 30.106 1.00 88.50 177 GLN A CA 1
ATOM 1346 C C . GLN A 1 177 ? 3.574 11.298 28.954 1.00 88.50 177 GLN A C 1
ATOM 1348 O O . GLN A 1 177 ? 4.021 12.439 29.092 1.00 88.50 177 GLN A O 1
ATOM 1353 N N . GLY A 1 178 ? 2.871 10.920 27.883 1.00 87.31 178 GLY A N 1
ATOM 1354 C CA . GLY A 1 178 ? 2.582 11.721 26.701 1.00 87.31 178 GLY A CA 1
ATOM 1355 C C . GLY A 1 178 ? 3.536 11.480 25.531 1.00 87.31 178 GLY A C 1
ATOM 1356 O O . GLY A 1 178 ? 3.416 12.187 24.529 1.00 87.31 178 GLY A O 1
ATOM 1357 N N . GLU A 1 179 ? 4.459 10.521 25.629 1.00 92.19 179 GLU A N 1
ATOM 1358 C CA . GLU A 1 179 ? 5.285 10.112 24.495 1.00 92.19 179 GLU A CA 1
ATOM 1359 C C . GLU A 1 179 ? 4.428 9.319 23.511 1.00 92.19 179 GLU A C 1
ATOM 1361 O O . GLU A 1 179 ? 3.535 8.556 23.893 1.00 92.19 179 GLU A O 1
ATOM 1366 N N . SER A 1 180 ? 4.664 9.542 22.220 1.00 93.56 180 SER A N 1
ATOM 1367 C CA . SER A 1 180 ? 3.835 8.950 21.179 1.00 93.56 180 SER A CA 1
ATOM 1368 C C . SER A 1 180 ? 4.631 8.547 19.953 1.00 93.56 180 SER A C 1
ATOM 1370 O O . SER A 1 180 ? 5.622 9.187 19.603 1.00 93.56 180 SER A O 1
ATOM 1372 N N . ASP A 1 181 ? 4.152 7.495 19.299 1.00 92.50 181 ASP A N 1
ATOM 1373 C CA . ASP A 1 181 ? 4.651 7.029 18.012 1.00 92.50 181 ASP A CA 1
ATOM 1374 C C . ASP A 1 181 ? 3.473 6.695 17.093 1.00 92.50 181 ASP A C 1
ATOM 1376 O O . ASP A 1 181 ? 2.416 6.254 17.553 1.00 92.50 181 ASP A O 1
ATOM 1380 N N . SER A 1 182 ? 3.634 6.920 15.793 1.00 91.25 182 SER A N 1
ATOM 1381 C CA . SER A 1 182 ? 2.570 6.715 14.810 1.00 91.25 182 SER A CA 1
ATOM 1382 C C . SER A 1 182 ? 2.969 5.663 13.792 1.00 91.25 182 SER A C 1
ATOM 1384 O O . SER A 1 182 ? 4.092 5.647 13.296 1.00 91.25 182 SER A O 1
ATOM 1386 N N . GLN A 1 183 ? 2.001 4.849 13.381 1.00 89.19 183 GLN A N 1
ATOM 1387 C CA . GLN A 1 183 ? 2.190 3.865 12.326 1.00 89.19 183 GLN A CA 1
ATOM 1388 C C . GLN A 1 183 ? 1.103 4.000 11.264 1.00 89.19 183 GLN A C 1
ATOM 1390 O O . GLN A 1 183 ? -0.061 4.275 11.557 1.00 89.19 183 GLN A O 1
ATOM 1395 N N . THR A 1 184 ? 1.511 3.815 10.010 1.00 89.81 184 THR A N 1
ATOM 1396 C CA . THR A 1 184 ? 0.622 3.812 8.848 1.00 89.81 184 THR A CA 1
ATOM 1397 C C . THR A 1 184 ? 0.702 2.451 8.171 1.00 89.81 184 THR A C 1
ATOM 1399 O O . THR A 1 184 ? 1.795 1.938 7.932 1.00 89.81 184 THR A O 1
ATOM 1402 N N . ILE A 1 185 ? -0.456 1.868 7.877 1.00 89.50 185 ILE A N 1
ATOM 1403 C CA . ILE A 1 185 ? -0.608 0.612 7.146 1.00 89.50 185 ILE A CA 1
ATOM 1404 C C . ILE A 1 185 ? -1.378 0.918 5.871 1.00 89.50 185 ILE A C 1
ATOM 1406 O O . ILE A 1 185 ? -2.536 1.334 5.918 1.00 89.50 185 ILE A O 1
ATOM 1410 N N . ASN A 1 186 ? -0.737 0.705 4.730 1.00 88.06 186 ASN A N 1
ATOM 1411 C CA . ASN A 1 186 ? -1.365 0.899 3.430 1.00 88.06 186 ASN A CA 1
ATOM 1412 C C . ASN A 1 186 ? -2.117 -0.368 3.010 1.00 88.06 186 ASN A C 1
ATOM 1414 O O . ASN A 1 186 ? -1.671 -1.485 3.282 1.00 88.06 186 ASN A O 1
ATOM 1418 N N . LEU A 1 187 ? -3.243 -0.205 2.319 1.00 90.31 187 LEU A N 1
ATOM 1419 C CA . LEU A 1 187 ? -4.080 -1.313 1.857 1.00 90.31 187 LEU A CA 1
ATOM 1420 C C . LEU A 1 187 ? -4.169 -1.304 0.335 1.00 90.31 187 LEU A C 1
ATOM 1422 O O . LEU A 1 187 ? -4.412 -0.268 -0.286 1.00 90.31 187 LEU A O 1
ATOM 1426 N N . TYR A 1 188 ? -3.998 -2.475 -0.271 1.00 88.19 188 TYR A N 1
ATOM 1427 C CA . TYR A 1 188 ? -4.158 -2.669 -1.706 1.00 88.19 188 TYR A CA 1
ATOM 1428 C C . TYR A 1 188 ? -5.100 -3.836 -1.981 1.00 88.19 188 TYR A C 1
ATOM 1430 O O . TYR A 1 188 ? -4.862 -4.954 -1.525 1.00 88.19 188 TYR A O 1
ATOM 1438 N N . ILE A 1 189 ? -6.153 -3.567 -2.747 1.00 91.44 189 ILE A N 1
ATOM 1439 C CA . ILE A 1 189 ? -7.252 -4.495 -2.991 1.00 91.44 189 ILE A CA 1
ATOM 1440 C C . ILE A 1 189 ? -7.104 -5.106 -4.388 1.00 91.44 189 ILE A C 1
ATOM 1442 O O . ILE A 1 189 ? -7.098 -4.392 -5.398 1.00 91.44 189 ILE A O 1
ATOM 1446 N N . THR A 1 190 ? -6.976 -6.429 -4.460 1.00 87.75 190 THR A N 1
ATOM 1447 C CA . THR A 1 190 ? -6.934 -7.193 -5.708 1.00 87.75 190 THR A CA 1
ATOM 1448 C C . THR A 1 190 ? -8.348 -7.538 -6.181 1.00 87.75 190 THR A C 1
ATOM 1450 O O . THR A 1 190 ? -9.156 -8.013 -5.383 1.00 87.75 190 THR A O 1
ATOM 1453 N N . PRO A 1 191 ? -8.668 -7.312 -7.473 1.00 89.81 191 PRO A N 1
ATOM 1454 C CA . PRO A 1 191 ? -9.983 -7.645 -8.011 1.00 89.81 191 PRO A CA 1
ATOM 1455 C C . PRO A 1 191 ? -10.173 -9.163 -8.093 1.00 89.81 191 PRO A C 1
ATOM 1457 O O . PRO A 1 191 ? -9.254 -9.889 -8.493 1.00 89.81 191 PRO A O 1
ATOM 1460 N N . VAL A 1 192 ? -11.386 -9.626 -7.807 1.00 89.69 192 VAL A N 1
ATOM 1461 C CA . VAL A 1 192 ? -11.807 -11.024 -7.912 1.00 89.69 192 VAL A CA 1
ATOM 1462 C C . VAL A 1 192 ? -12.934 -11.118 -8.939 1.00 89.69 192 VAL A C 1
ATOM 1464 O O . VAL A 1 192 ? -13.841 -10.300 -9.002 1.00 89.69 192 VAL A O 1
ATOM 1467 N N . ASN A 1 193 ? -12.859 -12.101 -9.839 1.00 85.62 193 ASN A N 1
ATOM 1468 C CA . ASN A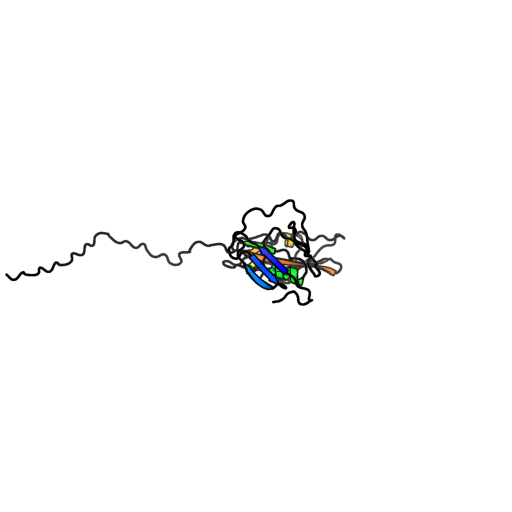 1 193 ? -13.877 -12.227 -10.879 1.00 85.62 193 ASN A CA 1
ATOM 1469 C C . ASN A 1 193 ? -15.146 -12.904 -10.345 1.00 85.62 193 ASN A C 1
ATOM 1471 O O . ASN A 1 193 ? -15.163 -14.125 -10.164 1.00 85.62 193 ASN A O 1
ATOM 1475 N N . ASP A 1 194 ? -16.232 -12.143 -10.287 1.00 83.19 194 ASP A N 1
ATOM 1476 C CA . ASP A 1 194 ? -17.564 -12.644 -9.970 1.00 83.19 194 ASP A CA 1
ATOM 1477 C C . ASP A 1 194 ? -18.226 -13.458 -11.093 1.00 83.19 194 ASP A C 1
ATOM 1479 O O . ASP A 1 194 ? -18.001 -13.270 -12.296 1.00 83.19 194 ASP A O 1
ATOM 1483 N N . ALA A 1 195 ? -19.106 -14.380 -10.694 1.00 82.31 195 ALA A N 1
ATOM 1484 C CA . ALA A 1 195 ? -19.984 -15.082 -11.623 1.00 82.31 195 ALA A CA 1
ATOM 1485 C C . ALA A 1 195 ? -21.091 -14.140 -12.142 1.00 82.31 195 ALA A C 1
ATOM 1487 O O . ALA A 1 195 ? -21.617 -13.325 -11.382 1.00 82.31 195 ALA A O 1
ATOM 1488 N N . PRO A 1 196 ? -21.526 -14.265 -13.411 1.00 82.69 196 PRO A N 1
ATOM 1489 C CA . PRO A 1 196 ? -22.616 -13.446 -13.925 1.00 82.69 196 PRO A CA 1
ATOM 1490 C C . PRO A 1 196 ? -23.910 -13.712 -13.145 1.00 82.69 196 PRO A C 1
ATOM 1492 O O . PRO A 1 196 ? -24.392 -14.845 -13.083 1.00 82.69 196 PRO A O 1
ATOM 1495 N N . ILE A 1 197 ? -24.504 -12.654 -12.592 1.00 83.06 197 ILE A N 1
ATOM 1496 C CA . ILE A 1 197 ? -25.797 -12.729 -11.907 1.00 83.06 197 ILE A CA 1
ATOM 1497 C C . ILE A 1 197 ? -26.918 -12.548 -12.935 1.00 83.06 197 ILE A C 1
ATOM 1499 O O . ILE A 1 197 ? -26.968 -11.563 -13.675 1.00 83.06 197 ILE A O 1
ATOM 1503 N N . LEU A 1 198 ? -27.858 -13.494 -12.974 1.00 74.81 198 LEU A N 1
ATOM 1504 C CA . LEU A 1 198 ? -29.037 -13.408 -13.833 1.00 74.81 198 LEU A CA 1
ATOM 1505 C C . LEU A 1 198 ? -30.086 -12.488 -13.185 1.00 74.81 198 LEU A C 1
ATOM 1507 O O . LEU A 1 198 ? -30.936 -12.940 -12.424 1.00 74.81 198 LEU A O 1
ATOM 1511 N N . VAL A 1 199 ? -30.032 -11.188 -13.481 1.00 82.44 199 VAL A N 1
ATOM 1512 C CA . VAL A 1 199 ? -30.973 -10.197 -12.911 1.00 82.44 199 VAL A CA 1
ATOM 1513 C C . VAL A 1 199 ? -32.401 -10.397 -13.443 1.00 82.44 199 VAL A C 1
ATOM 1515 O O . VAL A 1 199 ? -33.382 -10.161 -12.740 1.00 82.44 199 VAL A O 1
ATOM 1518 N N . ASN A 1 200 ? -32.526 -10.906 -14.671 1.00 84.31 200 ASN A N 1
ATOM 1519 C CA . ASN A 1 200 ? -33.805 -11.170 -15.321 1.00 84.31 200 ASN A CA 1
ATOM 1520 C C . ASN A 1 200 ? -33.771 -12.544 -16.002 1.00 84.31 200 ASN A C 1
ATOM 1522 O O . ASN A 1 200 ? -33.307 -12.644 -17.141 1.00 84.31 200 ASN A O 1
ATOM 1526 N N . PRO A 1 201 ? -34.274 -13.603 -15.342 1.00 81.25 201 PRO A N 1
ATOM 1527 C CA . PRO A 1 201 ? -34.466 -14.880 -16.003 1.00 81.25 201 PRO A CA 1
ATOM 1528 C C . PRO A 1 201 ? -35.434 -14.702 -17.170 1.00 81.25 201 PRO A C 1
ATOM 1530 O O . PRO A 1 201 ? -36.577 -14.279 -16.987 1.00 81.25 201 PRO A O 1
ATOM 1533 N N . ILE A 1 202 ? -34.978 -15.014 -18.380 1.00 81.69 202 ILE A N 1
ATOM 1534 C CA . ILE A 1 202 ? -35.880 -15.184 -19.516 1.00 81.69 202 ILE A CA 1
ATOM 1535 C C . ILE A 1 202 ? -36.501 -16.575 -19.424 1.00 81.69 202 ILE A C 1
ATOM 1537 O O . ILE A 1 202 ? -35.823 -17.540 -19.078 1.00 81.69 202 ILE A O 1
ATOM 1541 N N . ALA A 1 203 ? -37.800 -16.673 -19.708 1.00 82.25 203 ALA A N 1
ATOM 1542 C CA . ALA A 1 203 ? -38.461 -17.967 -19.783 1.00 82.25 203 ALA A CA 1
ATOM 1543 C C . ALA A 1 203 ? -37.840 -18.802 -20.909 1.00 82.25 203 ALA A C 1
ATOM 1545 O O . ALA A 1 203 ? -37.524 -18.261 -21.978 1.00 82.25 203 ALA A O 1
ATOM 1546 N N . ASP A 1 204 ? -37.718 -20.107 -20.665 1.00 81.88 204 ASP A N 1
ATOM 1547 C CA . ASP A 1 204 ? -37.240 -21.069 -21.651 1.00 81.88 204 ASP A CA 1
ATOM 1548 C C . ASP A 1 204 ? -37.971 -20.868 -22.981 1.00 81.88 204 ASP A C 1
ATOM 1550 O O . ASP A 1 204 ? -39.201 -20.930 -23.073 1.00 81.88 204 ASP A O 1
ATOM 1554 N N . GLN A 1 205 ? -37.194 -20.609 -24.030 1.00 81.38 205 GLN A N 1
ATOM 1555 C CA . GLN A 1 205 ? -37.714 -20.561 -25.386 1.00 81.38 205 GLN A CA 1
ATOM 1556 C C . GLN A 1 205 ? -37.785 -21.998 -25.893 1.00 81.38 205 GLN A C 1
ATOM 1558 O O . GLN A 1 205 ? -36.760 -22.651 -26.084 1.00 81.38 205 GLN A O 1
ATOM 1563 N N . SER A 1 206 ? -38.997 -22.497 -26.113 1.00 79.25 206 SER A N 1
ATOM 1564 C CA . SER A 1 206 ? -39.200 -23.747 -26.839 1.00 79.25 206 SER A CA 1
ATOM 1565 C C . SER A 1 206 ? -39.594 -23.427 -28.276 1.00 79.25 206 SER A C 1
ATOM 1567 O O . SER A 1 206 ? -40.493 -22.630 -28.532 1.00 79.25 206 SER A O 1
ATOM 1569 N N . ALA A 1 207 ? -38.896 -24.047 -29.223 1.00 70.88 207 ALA A N 1
ATOM 1570 C CA . ALA A 1 207 ? -39.292 -24.092 -30.620 1.00 70.88 207 ALA A CA 1
ATOM 1571 C C . ALA A 1 207 ? -39.602 -25.551 -30.954 1.00 70.88 207 ALA A C 1
ATOM 1573 O O . ALA A 1 207 ? -38.778 -26.436 -30.718 1.00 70.88 207 ALA A O 1
ATOM 1574 N N . SER A 1 208 ? -40.793 -25.820 -31.480 1.00 70.12 208 SER A N 1
ATOM 1575 C CA . SER A 1 208 ? -41.093 -27.119 -32.076 1.00 70.12 208 SER A CA 1
ATOM 1576 C C . SER A 1 208 ? -40.400 -27.215 -33.434 1.00 70.12 208 SER A C 1
ATOM 1578 O O . SER A 1 208 ? -40.525 -26.304 -34.249 1.00 70.12 208 SER A O 1
ATOM 1580 N N . LEU A 1 209 ? -39.705 -28.324 -33.693 1.00 59.47 209 LEU A N 1
ATOM 1581 C CA . LEU A 1 209 ? -38.928 -28.549 -34.921 1.00 59.47 209 LEU A CA 1
ATOM 1582 C C . LEU A 1 209 ? -39.797 -28.714 -36.193 1.00 59.47 209 LEU A C 1
ATOM 1584 O O . LEU A 1 209 ? -39.256 -28.790 -37.290 1.00 59.47 209 LEU A O 1
ATOM 1588 N N . ASP A 1 210 ? -41.127 -28.718 -36.074 1.00 65.75 210 ASP A N 1
ATOM 1589 C CA . ASP A 1 210 ? -42.030 -29.226 -37.115 1.00 65.75 210 ASP A CA 1
ATOM 1590 C C . ASP A 1 210 ? -43.048 -28.200 -37.642 1.00 65.75 210 ASP A C 1
ATOM 1592 O O . ASP A 1 210 ? -44.220 -28.520 -37.833 1.00 65.75 210 ASP A O 1
ATOM 1596 N N . GLU A 1 211 ? -42.620 -26.979 -37.968 1.00 58.34 211 GLU A N 1
ATOM 1597 C CA . GLU A 1 211 ? -43.385 -26.145 -38.910 1.00 58.34 211 GLU A CA 1
ATOM 1598 C C . GLU A 1 211 ? -42.666 -26.057 -40.257 1.00 58.34 211 GLU A C 1
ATOM 1600 O O . GLU A 1 211 ? -41.988 -25.093 -40.612 1.00 58.34 211 GLU A O 1
ATOM 1605 N N . PHE A 1 212 ? -42.822 -27.124 -41.040 1.00 60.62 212 PHE A N 1
ATOM 1606 C CA . PHE A 1 212 ? -42.524 -27.100 -42.464 1.00 60.62 212 PHE A CA 1
ATOM 1607 C C . PHE A 1 212 ? -43.528 -26.148 -43.129 1.00 60.62 212 PHE A C 1
ATOM 1609 O O . PHE A 1 212 ? -44.677 -26.518 -43.343 1.00 60.62 212 PHE A O 1
ATOM 1616 N N . LEU A 1 213 ? -43.126 -24.914 -43.440 1.00 57.59 213 LEU A N 1
ATOM 1617 C CA . LEU A 1 213 ? -43.912 -24.010 -44.285 1.00 57.59 213 LEU A CA 1
ATOM 1618 C C . LEU A 1 213 ? -43.726 -24.442 -45.752 1.00 57.59 213 LEU A C 1
ATOM 1620 O O . LEU A 1 213 ? -42.665 -24.170 -46.323 1.00 57.59 213 LEU A O 1
ATOM 1624 N N . PRO A 1 214 ? -44.690 -25.119 -46.412 1.00 58.44 214 PRO A N 1
ATOM 1625 C CA . PRO A 1 214 ? -44.526 -25.459 -47.817 1.00 58.44 214 PRO A CA 1
ATOM 1626 C C . PRO A 1 214 ? -44.555 -24.174 -48.654 1.00 58.44 214 PRO A C 1
ATOM 1628 O O . PRO A 1 214 ? -45.578 -23.494 -48.744 1.00 58.44 214 PRO A O 1
ATOM 1631 N N . LEU A 1 215 ? -43.438 -23.843 -49.307 1.00 55.91 215 LEU A N 1
ATOM 1632 C CA . LEU A 1 215 ? -43.424 -22.798 -50.329 1.00 55.91 215 LEU A CA 1
ATOM 1633 C C . LEU A 1 215 ? -44.316 -23.243 -51.504 1.00 55.91 215 LEU A C 1
ATOM 1635 O O . LEU A 1 215 ? -44.095 -24.326 -52.056 1.00 55.91 215 LEU A O 1
ATOM 1639 N N . PRO A 1 216 ? -45.306 -22.443 -51.942 1.00 59.03 216 PRO A N 1
ATOM 1640 C CA . PRO A 1 216 ? -46.111 -22.802 -53.100 1.00 59.03 216 PRO A CA 1
ATOM 1641 C C . PRO A 1 216 ? -45.242 -22.755 -54.365 1.00 59.03 216 PRO A C 1
ATOM 1643 O O . PRO A 1 216 ? -44.843 -21.686 -54.829 1.00 59.03 216 PRO A O 1
ATOM 1646 N N . LEU A 1 217 ? -44.956 -23.917 -54.958 1.00 54.00 217 LEU A N 1
ATOM 1647 C CA . LEU A 1 217 ? -44.302 -23.996 -56.265 1.00 54.00 217 LEU A CA 1
ATOM 1648 C C . LEU A 1 217 ? -45.241 -23.438 -57.343 1.00 54.00 217 LEU A C 1
ATOM 1650 O O . LEU A 1 217 ? -46.213 -24.079 -57.750 1.00 54.00 217 LEU A O 1
ATOM 1654 N N . LYS A 1 218 ? -44.934 -22.240 -57.846 1.00 61.78 218 LYS A N 1
ATOM 1655 C CA . LYS A 1 218 ? -45.608 -21.661 -59.011 1.00 61.78 218 LYS A CA 1
ATOM 1656 C C . LYS A 1 218 ? -45.148 -22.416 -60.263 1.00 61.78 218 LYS A C 1
ATOM 1658 O O . LYS A 1 218 ? -44.027 -22.228 -60.725 1.00 61.78 218 LYS A O 1
ATOM 1663 N N . ARG A 1 219 ? -45.997 -23.290 -60.815 1.00 64.00 219 ARG A N 1
ATOM 1664 C CA . ARG A 1 219 ? -45.721 -23.960 -62.100 1.00 64.00 219 ARG A CA 1
ATOM 1665 C C . ARG A 1 219 ? -45.614 -22.900 -63.204 1.00 64.00 219 ARG A C 1
ATOM 1667 O O . ARG A 1 219 ? -46.561 -22.146 -63.417 1.00 64.00 219 ARG A O 1
ATOM 1674 N N . ILE A 1 220 ? -44.477 -22.840 -63.897 1.00 62.81 220 ILE A N 1
ATOM 1675 C CA . ILE A 1 220 ? -44.296 -22.002 -65.090 1.00 62.81 220 ILE A CA 1
ATOM 1676 C C . ILE A 1 220 ? -44.810 -22.810 -66.291 1.00 62.81 220 ILE A C 1
ATOM 1678 O O . ILE A 1 220 ? -44.277 -23.893 -66.541 1.00 62.81 220 ILE A O 1
ATOM 1682 N N . PRO A 1 221 ? -45.839 -22.359 -67.030 1.00 59.91 221 PRO A N 1
ATOM 1683 C CA . PRO A 1 221 ? -46.258 -23.058 -68.238 1.00 59.91 221 PRO A CA 1
ATOM 1684 C C . PRO A 1 221 ? -45.194 -22.889 -69.332 1.00 59.91 221 PRO A C 1
ATOM 1686 O O . PRO A 1 221 ? -44.823 -21.763 -69.667 1.00 59.91 221 PRO A O 1
ATOM 1689 N N . LEU A 1 222 ? -44.721 -23.999 -69.908 1.00 46.38 222 LEU A N 1
ATOM 1690 C CA . LEU A 1 222 ? -43.957 -23.959 -71.155 1.00 46.38 222 LEU A CA 1
ATOM 1691 C C . LEU A 1 222 ? -44.913 -23.645 -72.310 1.00 46.38 222 LEU A C 1
ATOM 1693 O O . LEU A 1 222 ? -45.904 -24.349 -72.506 1.00 46.38 222 LEU A O 1
ATOM 1697 N N . LYS A 1 223 ? -44.599 -22.609 -73.090 1.00 57.88 223 LYS A N 1
ATOM 1698 C CA . LYS A 1 223 ? -45.147 -22.466 -74.441 1.00 57.88 223 LYS A CA 1
ATOM 1699 C C . LYS A 1 223 ? -44.297 -23.323 -75.378 1.00 57.88 223 LYS A C 1
ATOM 1701 O O . LYS A 1 223 ? -43.081 -23.145 -75.403 1.00 57.88 223 LYS A O 1
ATOM 1706 N N . ILE A 1 224 ? -44.945 -24.253 -76.077 1.00 62.88 224 ILE A N 1
ATOM 1707 C CA . ILE A 1 224 ? -44.399 -24.935 -77.258 1.00 62.88 224 ILE A CA 1
ATOM 1708 C C . ILE A 1 224 ? -44.562 -23.989 -78.446 1.00 62.88 224 ILE A C 1
ATOM 1710 O O . ILE A 1 224 ? -45.635 -23.339 -78.507 1.00 62.88 224 ILE A O 1
#

Foldseek 3Di:
DDPPPPDDKDWDWFADQVDQFRTFIDILLHTDDTGGNVVDDDDPDDDDDDDPQWDPDPPTPHGNDDDDDLDDDDPHGDDSVQSNCCNPPVGGAAEDEEAQQDKDQLQDDQDDDPVRFFKKKFWADDWDFWFKAFPVGDTDDHRDIDGSVRNNRIITHGDPPDFAWRGKTKMWIAGPVGDIDIGIYTYGYDYDDDDDDCPDDDPDDDDDPDDPPDDDPDDDDDDD